Protein AF-A0A2W2B1X3-F1 (afdb_monomer)

Mean predicted aligned error: 6.09 Å

Nearest PDB structures (foldseek):
  7yk3-assembly1_B  TM=4.291E-01  e=1.149E-01  Mycobacterium tuberculosis H37Rv
  7yk3-assembly2_D  TM=4.220E-01  e=1.826E-01  Mycobacterium tuberculosis H37Rv
  3l9f-assembly2_C  TM=6.131E-01  e=1.649E+00  Streptococcus mutans UA159
  5dym-assembly1_A-2  TM=3.794E-01  e=6.919E-01  Clostridioides difficile R20291
  5x11-assembly4_H  TM=4.135E-01  e=3.931E+00  Bacillus spizizenii str. W23

Foldseek 3Di:
DQLQWHADDPPDPDPQFGTKDWFPLLNQLLVCLLQFLLLLLLLLVVCCVPPVDPLVLSLVSNCLCLDPCVVVRHDWFADADQFGDDPCCVVVVVCVVVVQKDKDFDPDDDPPTGIMITGGPVVVVVVVVCVVPPVVVVSSVSSVVSCVSRPCSSPSVVSSVSLCVDCQRVVHDHGDTSDHDSVVSVVVCVVVVSDPPPD

Radius of gyration: 17.64 Å; Cα contacts (8 Å, |Δi|>4): 266; chains: 1; bounding box: 44×35×49 Å

Sequence (199 aa):
MNVLGVPVDDDCDVVDAVKVVTSLTRLEKLDFWMRNPDYLADELMTEYEEHELPEPVVRAHVSRMLGAQAAGHHYPMMRYKYGAYEPVDNALAKLRAYALIMHRRGADTGDRARHDYYLLKRGEEVFADMRATVTTLSWWEQQAEAVAYLRDAYVGSTAKQRQYEQPEYRDAPLGSDIPAIFDRVRERATRLSLLEEDA

Structure (mmCIF, N/CA/C/O backbone):
data_AF-A0A2W2B1X3-F1
#
_entry.id   AF-A0A2W2B1X3-F1
#
loop_
_atom_site.group_PDB
_atom_site.id
_atom_site.type_symbol
_atom_site.label_atom_id
_atom_site.label_alt_id
_atom_site.label_comp_id
_atom_site.label_asym_id
_atom_site.label_entity_id
_atom_site.label_seq_id
_atom_site.pdbx_PDB_ins_code
_atom_site.Cartn_x
_atom_site.Cartn_y
_atom_site.Cartn_z
_atom_site.occupancy
_atom_site.B_iso_or_equiv
_atom_site.auth_seq_id
_atom_site.auth_comp_id
_atom_site.auth_asym_id
_atom_site.auth_atom_id
_atom_site.pdbx_PDB_model_num
ATOM 1 N N . MET A 1 1 ? -9.543 1.968 -11.325 1.00 52.34 1 MET A N 1
ATOM 2 C CA . MET A 1 1 ? -8.652 1.109 -10.514 1.00 52.34 1 MET A CA 1
ATOM 3 C C . MET A 1 1 ? -7.184 1.378 -10.885 1.00 52.34 1 MET A C 1
ATOM 5 O O . MET A 1 1 ? -6.508 0.498 -11.395 1.00 52.34 1 MET A O 1
ATOM 9 N N . ASN A 1 2 ? -6.696 2.608 -10.651 1.00 66.44 2 ASN A N 1
ATOM 10 C CA . ASN A 1 2 ? -5.336 3.056 -11.036 1.00 66.44 2 ASN A CA 1
ATOM 11 C C . ASN A 1 2 ? -4.474 3.438 -9.814 1.00 66.44 2 ASN A C 1
ATOM 13 O O . ASN A 1 2 ? -3.443 4.097 -9.939 1.00 66.44 2 ASN A O 1
ATOM 17 N N . VAL A 1 3 ? -4.922 3.081 -8.605 1.00 72.06 3 VAL A N 1
ATOM 18 C CA . VAL A 1 3 ? -4.284 3.540 -7.364 1.00 72.06 3 VAL A CA 1
ATOM 19 C C . VAL A 1 3 ? -2.899 2.909 -7.174 1.00 72.06 3 VAL A C 1
ATOM 21 O O . VAL A 1 3 ? -1.949 3.604 -6.820 1.00 72.06 3 VAL A O 1
ATOM 24 N N . LEU A 1 4 ? -2.755 1.632 -7.555 1.00 80.25 4 LEU A N 1
ATOM 25 C CA . LEU A 1 4 ? -1.504 0.867 -7.485 1.00 80.25 4 LEU A CA 1
ATOM 26 C C . LEU A 1 4 ? -0.599 1.014 -8.720 1.00 80.25 4 LEU A C 1
ATOM 28 O O . LEU A 1 4 ? 0.330 0.236 -8.912 1.00 80.25 4 LEU A O 1
ATOM 32 N N . GLY A 1 5 ? -0.879 1.991 -9.578 1.00 87.31 5 GLY A N 1
ATOM 33 C CA . GLY A 1 5 ? -0.126 2.231 -10.802 1.00 87.31 5 GLY A CA 1
ATOM 34 C C . GLY A 1 5 ? -1.023 2.817 -11.877 1.00 87.31 5 GLY A C 1
ATOM 35 O O . GLY A 1 5 ? -2.168 2.392 -12.049 1.00 87.31 5 GLY A O 1
ATOM 36 N N . VAL A 1 6 ? -0.499 3.805 -12.591 1.00 90.81 6 VAL A N 1
ATOM 37 C CA . VAL A 1 6 ? -1.197 4.409 -13.729 1.00 90.81 6 VAL A CA 1
ATOM 38 C C . VAL A 1 6 ? -0.779 3.687 -15.007 1.00 90.81 6 VAL A C 1
ATOM 40 O O . VAL A 1 6 ? 0.372 3.253 -15.074 1.00 90.81 6 VAL A O 1
ATOM 43 N N . PRO A 1 7 ? -1.671 3.517 -15.999 1.00 94.31 7 PRO A N 1
ATOM 44 C CA . PRO A 1 7 ? -1.257 3.090 -17.331 1.00 94.31 7 PRO A CA 1
ATOM 45 C C . PRO A 1 7 ? -0.104 3.960 -17.835 1.00 94.31 7 PRO A C 1
ATOM 47 O O . PRO A 1 7 ? -0.067 5.154 -17.534 1.00 94.31 7 PRO A O 1
ATOM 50 N N . VAL A 1 8 ? 0.852 3.355 -18.535 1.00 93.62 8 VAL A N 1
ATOM 51 C CA . VAL A 1 8 ? 1.896 4.138 -19.205 1.00 93.62 8 VAL A CA 1
ATOM 52 C C . VAL A 1 8 ? 1.316 4.846 -20.428 1.00 93.62 8 VAL A C 1
ATOM 54 O O . VAL A 1 8 ? 0.374 4.341 -21.039 1.00 93.62 8 VAL A O 1
ATOM 57 N N . ASP A 1 9 ? 1.879 6.001 -20.770 1.00 91.44 9 ASP A N 1
ATOM 58 C CA . ASP A 1 9 ? 1.533 6.728 -21.990 1.00 91.44 9 ASP A CA 1
ATOM 59 C C . ASP A 1 9 ? 2.053 5.989 -23.239 1.00 91.44 9 ASP A C 1
ATOM 61 O O . ASP A 1 9 ? 3.004 5.204 -23.161 1.00 91.44 9 ASP A O 1
ATOM 65 N N . ASP A 1 10 ? 1.447 6.253 -24.402 1.00 87.88 10 ASP A N 1
ATOM 66 C CA . ASP A 1 10 ? 1.809 5.614 -25.681 1.00 87.88 10 ASP A CA 1
ATOM 67 C C . ASP A 1 10 ? 3.275 5.867 -26.091 1.00 87.88 10 ASP A C 1
ATOM 69 O O . ASP A 1 10 ? 3.851 5.101 -26.865 1.00 87.88 10 ASP A O 1
ATOM 73 N N . ASP A 1 11 ? 3.890 6.937 -25.582 1.00 89.00 11 ASP A N 1
ATOM 74 C CA . ASP A 1 11 ? 5.280 7.324 -25.832 1.00 89.00 11 ASP A CA 1
ATOM 75 C C . ASP A 1 11 ? 6.270 6.794 -24.777 1.00 89.00 11 ASP A C 1
ATOM 77 O O . ASP A 1 11 ? 7.450 7.158 -24.796 1.00 89.00 11 ASP A O 1
ATOM 81 N N . CYS A 1 12 ? 5.828 5.908 -23.877 1.00 90.19 12 CYS A N 1
ATOM 82 C CA . CYS A 1 12 ? 6.693 5.293 -22.877 1.00 90.19 12 CYS A CA 1
ATOM 83 C C . CYS A 1 12 ? 7.877 4.551 -23.524 1.00 90.19 12 CYS A C 1
ATOM 85 O O . CYS A 1 12 ? 7.725 3.638 -24.334 1.00 90.19 12 CYS A O 1
ATOM 87 N N . ASP A 1 13 ? 9.092 4.899 -23.102 1.00 91.25 13 ASP A N 1
ATOM 88 C CA . ASP A 1 13 ? 10.350 4.365 -23.634 1.00 91.25 13 ASP A CA 1
ATOM 89 C C . ASP A 1 13 ? 10.782 3.028 -22.991 1.00 91.25 13 ASP A C 1
ATOM 91 O O . ASP A 1 13 ? 11.886 2.509 -23.234 1.00 91.25 13 ASP A O 1
ATOM 95 N N . VAL A 1 14 ? 9.926 2.463 -22.137 1.00 94.00 14 VAL A N 1
ATOM 96 C CA . VAL A 1 14 ? 10.106 1.158 -21.503 1.00 94.00 14 VAL A CA 1
ATOM 97 C C . VAL A 1 14 ? 9.332 0.118 -22.300 1.00 94.00 14 VAL A C 1
ATOM 99 O O . VAL A 1 14 ? 8.116 0.003 -22.185 1.00 94.00 14 VAL A O 1
ATOM 102 N N . VAL A 1 15 ? 10.064 -0.669 -23.089 1.00 94.62 15 VAL A N 1
ATOM 103 C CA . VAL A 1 15 ? 9.498 -1.763 -23.890 1.00 94.62 15 VAL A CA 1
ATOM 104 C C . VAL A 1 15 ? 8.649 -2.687 -23.013 1.00 94.62 15 VAL A C 1
ATOM 106 O O . VAL A 1 15 ? 9.077 -3.081 -21.926 1.00 94.62 15 VAL A O 1
ATOM 109 N N . ASP A 1 16 ? 7.456 -3.018 -23.508 1.00 96.25 16 ASP A N 1
ATOM 110 C CA . ASP A 1 16 ? 6.450 -3.869 -22.863 1.00 96.25 16 ASP A CA 1
ATOM 111 C C . ASP A 1 16 ? 5.911 -3.360 -21.515 1.00 96.25 16 ASP A C 1
ATOM 113 O O . ASP A 1 16 ? 5.244 -4.119 -20.808 1.00 96.25 16 ASP A O 1
ATOM 117 N N . ALA A 1 17 ? 6.167 -2.108 -21.120 1.00 97.00 17 ALA A N 1
ATOM 118 C CA . ALA A 1 17 ? 5.536 -1.546 -19.930 1.00 97.00 17 ALA A CA 1
ATOM 119 C C . ALA A 1 17 ? 4.029 -1.350 -20.142 1.00 97.00 17 ALA A C 1
ATOM 121 O O . ALA A 1 17 ? 3.590 -0.915 -21.201 1.00 97.00 17 ALA A O 1
ATOM 122 N N . VAL A 1 18 ? 3.242 -1.662 -19.111 1.00 96.62 18 VAL A N 1
ATOM 123 C CA . VAL A 1 18 ? 1.777 -1.494 -19.122 1.00 96.62 18 VAL A CA 1
ATOM 124 C C . VAL A 1 18 ? 1.297 -0.517 -18.054 1.00 96.62 18 VAL A C 1
ATOM 126 O O . VAL A 1 18 ? 0.322 0.200 -18.261 1.00 96.62 18 VAL A O 1
ATOM 129 N N . LYS A 1 19 ? 1.982 -0.456 -16.905 1.00 95.50 19 LYS A N 1
ATOM 130 C CA . LYS A 1 19 ? 1.675 0.469 -15.806 1.00 95.50 19 LYS A CA 1
ATOM 131 C C . LYS A 1 19 ? 2.950 0.967 -15.146 1.00 95.50 19 LYS A C 1
ATOM 133 O O . LYS A 1 19 ? 3.960 0.266 -15.152 1.00 95.50 19 LYS A O 1
ATOM 138 N N . VAL A 1 20 ? 2.879 2.131 -14.513 1.00 93.81 20 VAL A N 1
ATOM 139 C CA . VAL A 1 20 ? 3.980 2.739 -13.764 1.00 93.81 20 VAL A CA 1
ATOM 140 C C . VAL A 1 20 ? 3.538 3.217 -12.380 1.00 93.81 20 VAL A C 1
ATOM 142 O O . VAL A 1 20 ? 2.473 3.816 -12.196 1.00 93.81 20 VAL A O 1
ATOM 145 N N . VAL A 1 21 ? 4.398 2.976 -11.393 1.00 92.19 21 VAL A N 1
ATOM 146 C CA . VAL A 1 21 ? 4.407 3.646 -10.092 1.00 92.19 21 VAL A CA 1
ATOM 147 C C . VAL A 1 21 ? 5.603 4.588 -10.072 1.00 92.19 21 VAL A C 1
ATOM 149 O O . VAL A 1 21 ? 6.758 4.165 -10.134 1.00 92.19 21 VAL A O 1
ATOM 152 N N . THR A 1 22 ? 5.320 5.884 -10.010 1.00 89.06 22 THR A N 1
ATOM 153 C CA . THR A 1 22 ? 6.343 6.930 -10.029 1.00 89.06 22 THR A CA 1
ATOM 154 C C . THR A 1 22 ? 6.899 7.188 -8.633 1.00 89.06 22 THR A C 1
ATOM 156 O O . THR A 1 22 ? 6.129 7.393 -7.696 1.00 89.06 22 THR A O 1
ATOM 159 N N . SER A 1 23 ? 8.225 7.272 -8.500 1.00 87.69 23 SER A N 1
ATOM 160 C CA . SER A 1 23 ? 8.982 7.422 -7.240 1.00 87.69 23 SER A CA 1
ATOM 161 C C . SER A 1 23 ? 8.964 6.220 -6.277 1.00 87.69 23 SER A C 1
ATOM 163 O O . SER A 1 23 ? 7.932 5.589 -6.044 1.00 87.69 23 SER A O 1
ATOM 165 N N . LEU A 1 24 ? 10.106 5.986 -5.612 1.00 86.81 24 LEU A N 1
ATOM 166 C CA . LEU A 1 24 ? 10.235 5.011 -4.519 1.00 86.81 24 LEU A CA 1
ATOM 167 C C . LEU A 1 24 ? 9.296 5.339 -3.356 1.00 86.81 24 LEU A C 1
ATOM 169 O O . LEU A 1 24 ? 8.596 4.460 -2.872 1.00 86.81 24 LEU A O 1
ATOM 173 N N . THR A 1 25 ? 9.215 6.613 -2.966 1.00 85.12 25 THR A N 1
ATOM 174 C CA . 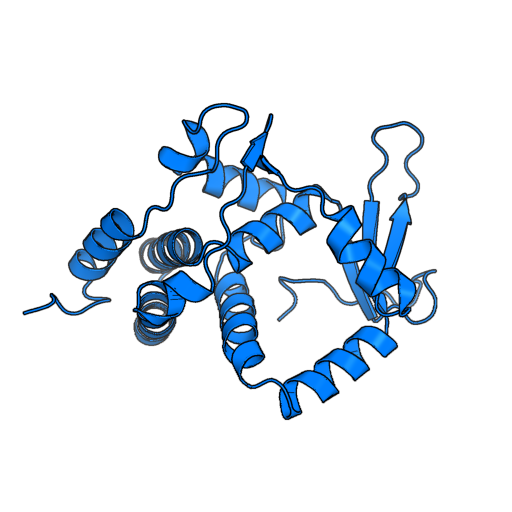THR A 1 25 ? 8.334 7.047 -1.877 1.00 85.12 25 THR A CA 1
ATOM 175 C C . THR A 1 25 ? 6.896 6.605 -2.119 1.00 85.12 25 THR A C 1
ATOM 177 O O . THR A 1 25 ? 6.258 6.086 -1.214 1.00 85.12 25 THR A O 1
ATOM 180 N N . ARG A 1 26 ? 6.364 6.783 -3.334 1.00 86.31 26 ARG A N 1
ATOM 181 C CA . ARG A 1 26 ? 4.993 6.358 -3.640 1.00 86.31 26 ARG A CA 1
ATOM 182 C C . ARG A 1 26 ? 4.838 4.843 -3.527 1.00 86.31 26 ARG A C 1
ATOM 184 O O . ARG A 1 26 ? 3.855 4.398 -2.945 1.00 86.31 26 ARG A O 1
ATOM 191 N N . LEU A 1 27 ? 5.797 4.076 -4.050 1.00 89.75 27 LEU A N 1
ATOM 192 C CA . LEU A 1 27 ? 5.795 2.619 -3.936 1.00 89.75 27 LEU A CA 1
ATOM 193 C C . LEU A 1 27 ? 5.763 2.178 -2.465 1.00 89.75 27 LEU A C 1
ATOM 195 O O . LEU A 1 27 ? 4.894 1.399 -2.098 1.00 89.75 27 LEU A O 1
ATOM 199 N N . GLU A 1 28 ? 6.634 2.731 -1.619 1.00 87.06 28 GLU A N 1
ATOM 200 C CA . GLU A 1 28 ? 6.694 2.416 -0.183 1.00 87.06 28 GLU A CA 1
ATOM 201 C C . GLU A 1 28 ? 5.395 2.777 0.553 1.00 87.06 28 GLU A C 1
ATOM 203 O O . GLU A 1 28 ? 4.967 2.058 1.452 1.00 87.06 28 GLU A O 1
ATOM 208 N N . LYS A 1 29 ? 4.730 3.880 0.178 1.00 85.75 29 LYS A N 1
ATOM 209 C CA . LYS A 1 29 ? 3.447 4.266 0.789 1.00 85.75 29 LYS A CA 1
ATOM 210 C C . LYS A 1 29 ? 2.316 3.321 0.416 1.00 85.75 29 LYS A C 1
ATOM 212 O O . LYS A 1 29 ? 1.530 2.963 1.286 1.00 85.75 29 LYS A O 1
ATOM 217 N N . LEU A 1 30 ? 2.247 2.913 -0.849 1.00 88.69 30 LEU A N 1
ATOM 218 C CA . LEU A 1 30 ? 1.273 1.919 -1.294 1.00 88.69 30 LEU A CA 1
ATOM 219 C C . LEU A 1 30 ? 1.539 0.562 -0.633 1.00 88.69 30 LEU A C 1
ATOM 221 O O . LEU A 1 30 ? 0.607 -0.072 -0.153 1.00 88.69 30 LEU A O 1
ATOM 225 N N . ASP A 1 31 ? 2.805 0.155 -0.550 1.00 89.44 31 ASP A N 1
ATOM 226 C CA . ASP A 1 31 ? 3.225 -1.082 0.109 1.00 89.44 31 ASP A CA 1
ATOM 227 C C . ASP A 1 31 ? 2.855 -1.089 1.602 1.00 89.44 31 ASP A C 1
ATOM 229 O O . ASP A 1 31 ? 2.315 -2.076 2.101 1.00 89.44 31 ASP A O 1
ATOM 233 N N . PHE A 1 32 ? 3.021 0.043 2.297 1.00 89.12 32 PHE A N 1
ATOM 234 C CA . PHE A 1 32 ? 2.569 0.191 3.682 1.00 89.12 32 PHE A CA 1
ATOM 235 C C . PHE A 1 32 ? 1.070 -0.086 3.833 1.00 89.12 32 PHE A C 1
ATOM 237 O O . PHE A 1 32 ? 0.695 -0.886 4.689 1.00 89.12 32 PHE A O 1
ATOM 244 N N . TRP A 1 33 ? 0.221 0.524 2.999 1.00 89.75 33 TRP A N 1
ATOM 245 C CA . TRP A 1 33 ? -1.229 0.307 3.073 1.00 89.75 33 TRP A CA 1
ATOM 246 C C . TRP A 1 33 ? -1.620 -1.140 2.797 1.00 89.75 33 TRP A C 1
ATOM 248 O O . TRP A 1 33 ? -2.500 -1.676 3.461 1.00 89.75 33 TRP A O 1
ATOM 258 N N . MET A 1 34 ? -0.940 -1.788 1.852 1.00 90.44 34 MET A N 1
ATOM 259 C CA . MET A 1 34 ? -1.189 -3.191 1.536 1.00 90.44 34 MET A CA 1
ATOM 260 C C . MET A 1 34 ? -0.859 -4.105 2.727 1.00 90.44 34 MET A C 1
ATOM 262 O O . MET A 1 34 ? -1.606 -5.044 2.999 1.00 90.44 34 MET A O 1
ATOM 266 N N . ARG A 1 35 ? 0.249 -3.841 3.435 1.00 90.38 35 ARG A N 1
ATOM 267 C CA . ARG A 1 35 ? 0.786 -4.690 4.518 1.00 90.38 35 ARG A CA 1
ATOM 268 C C . ARG A 1 35 ? 0.183 -4.443 5.900 1.00 90.38 35 ARG A C 1
ATOM 270 O O . ARG A 1 35 ? 0.316 -5.301 6.771 1.00 90.38 35 ARG A O 1
ATOM 277 N N . ASN A 1 36 ? -0.430 -3.282 6.119 1.00 91.62 36 ASN A N 1
ATOM 278 C CA . ASN A 1 36 ? -0.920 -2.841 7.426 1.00 91.62 36 ASN A CA 1
ATOM 279 C C . ASN A 1 36 ? -2.447 -2.646 7.374 1.00 91.62 36 ASN A C 1
ATOM 281 O O . ASN A 1 36 ? -2.926 -1.519 7.214 1.00 91.62 36 ASN A O 1
ATOM 285 N N . PRO A 1 37 ? -3.229 -3.746 7.436 1.00 94.19 37 PRO A N 1
ATOM 286 C CA . PRO A 1 37 ? -4.676 -3.708 7.219 1.00 94.19 37 PRO A CA 1
ATOM 287 C C . PRO A 1 37 ? -5.431 -2.933 8.305 1.00 94.19 37 PRO A C 1
ATOM 289 O O . PRO A 1 37 ? -6.480 -2.367 8.031 1.00 94.19 37 PRO A O 1
ATOM 292 N N . ASP A 1 38 ? -4.896 -2.878 9.519 1.00 93.12 38 ASP A N 1
ATOM 293 C CA . ASP A 1 38 ? -5.385 -2.061 10.627 1.00 93.12 38 ASP A CA 1
ATOM 294 C C . ASP A 1 38 ? -5.301 -0.561 10.321 1.00 93.12 38 ASP A C 1
ATOM 296 O O . ASP A 1 38 ? -6.287 0.156 10.469 1.00 93.12 38 ASP A O 1
ATOM 300 N N . TYR A 1 39 ? -4.160 -0.103 9.806 1.00 92.62 39 TYR A N 1
ATOM 301 C CA . TYR A 1 39 ? -3.981 1.276 9.358 1.00 92.62 39 TYR A CA 1
ATOM 302 C C . TYR A 1 39 ? -4.875 1.622 8.165 1.00 92.62 39 TYR A C 1
ATOM 304 O O . TYR A 1 39 ? -5.471 2.696 8.137 1.00 92.62 39 TYR A O 1
ATOM 312 N N . LEU A 1 40 ? -5.011 0.719 7.189 1.00 93.62 40 LEU A N 1
ATOM 313 C CA . LEU A 1 40 ? -5.916 0.949 6.063 1.00 93.62 40 LEU A CA 1
ATOM 314 C C . LEU A 1 40 ? -7.390 0.975 6.501 1.00 93.62 40 LEU A C 1
ATOM 316 O O . LEU A 1 40 ? -8.152 1.806 6.013 1.00 93.62 40 LEU A O 1
ATOM 320 N N . ALA A 1 41 ? -7.796 0.110 7.434 1.00 94.81 41 ALA A N 1
ATOM 321 C CA . ALA A 1 41 ? -9.144 0.122 7.999 1.00 94.81 41 ALA A CA 1
ATOM 322 C C . ALA A 1 41 ? -9.442 1.439 8.727 1.00 94.81 41 ALA A C 1
ATOM 324 O O . ALA A 1 41 ? -10.532 1.988 8.571 1.00 94.81 41 ALA A O 1
ATOM 325 N N . ASP A 1 42 ? -8.475 1.964 9.482 1.00 94.56 42 ASP A N 1
ATOM 326 C CA . ASP A 1 42 ? -8.607 3.250 10.165 1.00 94.56 42 ASP A CA 1
ATOM 327 C C . ASP A 1 42 ? -8.817 4.403 9.170 1.00 94.56 42 ASP A C 1
ATOM 329 O O . ASP A 1 42 ? -9.727 5.215 9.336 1.00 94.56 42 ASP A O 1
ATOM 333 N N . GLU A 1 43 ? -8.053 4.434 8.078 1.00 92.62 43 GLU A N 1
ATOM 334 C CA . GLU A 1 43 ? -8.227 5.449 7.033 1.00 92.62 43 GLU A CA 1
ATOM 335 C C . GLU A 1 43 ? -9.554 5.298 6.274 1.00 92.62 43 GLU A C 1
ATOM 337 O O . GLU A 1 43 ? -10.200 6.299 5.974 1.00 92.62 43 GLU A O 1
ATOM 342 N N . LEU A 1 44 ? -10.022 4.072 6.012 1.00 94.19 44 LEU A N 1
ATOM 343 C CA . LEU A 1 44 ? -11.345 3.854 5.414 1.00 94.19 44 LEU A CA 1
ATOM 344 C C . LEU A 1 44 ? -12.480 4.364 6.307 1.00 94.19 44 LEU A C 1
ATOM 346 O O . LEU A 1 44 ? -13.482 4.857 5.793 1.00 94.19 44 LEU A O 1
ATOM 350 N N . MET A 1 45 ? -12.339 4.257 7.629 1.00 94.75 45 MET A N 1
ATOM 351 C CA . MET A 1 45 ? -13.300 4.841 8.566 1.00 94.75 45 MET A CA 1
ATOM 352 C C . MET A 1 45 ? -13.251 6.372 8.556 1.00 94.75 45 MET A C 1
ATOM 354 O O . MET A 1 45 ? -14.289 7.008 8.698 1.00 94.75 45 MET A O 1
ATOM 358 N N . THR A 1 46 ? -12.087 6.976 8.316 1.00 92.75 46 THR A N 1
ATOM 359 C CA . THR A 1 46 ? -11.989 8.429 8.107 1.00 92.75 46 THR A CA 1
ATOM 360 C C . THR A 1 46 ? -12.700 8.841 6.818 1.00 92.75 46 THR A C 1
ATOM 362 O O . THR A 1 46 ? -13.511 9.761 6.830 1.00 92.75 46 THR A O 1
ATOM 365 N N . GLU A 1 47 ? -12.499 8.110 5.718 1.00 91.50 47 GLU A N 1
ATOM 366 C CA . GLU A 1 47 ? -13.239 8.338 4.467 1.00 91.50 47 GLU A CA 1
ATOM 367 C C . GLU A 1 47 ? -14.755 8.089 4.619 1.00 91.50 47 GLU A C 1
ATOM 369 O O . GLU A 1 47 ? -15.580 8.719 3.961 1.00 91.50 47 GLU A O 1
ATOM 374 N N . TYR A 1 48 ? -15.163 7.182 5.501 1.00 93.00 48 TYR A N 1
ATOM 375 C CA . TYR A 1 48 ? -16.571 7.006 5.846 1.00 93.00 48 TYR A CA 1
ATOM 376 C C . TYR A 1 48 ? -17.154 8.254 6.521 1.00 93.00 48 TYR A C 1
ATOM 378 O O . TYR A 1 48 ? -18.190 8.755 6.088 1.00 93.00 48 TYR A O 1
ATOM 386 N N . GLU A 1 49 ? -16.471 8.776 7.542 1.00 92.25 49 GLU A N 1
ATOM 387 C CA . GLU A 1 49 ? -16.931 9.918 8.339 1.00 92.25 49 GLU A CA 1
ATOM 388 C C . GLU A 1 49 ? -16.884 11.248 7.571 1.00 92.25 49 GLU A C 1
ATOM 390 O O . GLU A 1 49 ? -17.821 12.040 7.650 1.00 92.25 49 GLU A O 1
ATOM 395 N N . GLU A 1 50 ? -15.808 11.512 6.827 1.00 89.38 50 GLU A N 1
ATOM 396 C CA . GLU A 1 50 ? -15.578 12.812 6.175 1.00 89.38 50 GLU A CA 1
ATOM 397 C C . GLU A 1 50 ? -16.228 12.925 4.794 1.00 89.38 50 GLU A C 1
ATOM 399 O O . GLU A 1 50 ? -16.445 14.022 4.265 1.00 89.38 50 GLU A O 1
ATOM 404 N N . HIS A 1 51 ? -16.466 11.784 4.158 1.00 81.12 51 HIS A N 1
ATOM 405 C CA . HIS A 1 51 ? -16.668 11.708 2.718 1.00 81.12 51 HIS A CA 1
ATOM 406 C C . HIS A 1 51 ? -17.833 10.811 2.305 1.00 81.12 51 HIS A C 1
ATOM 408 O O . HIS A 1 51 ? -18.060 10.651 1.103 1.00 81.12 51 HIS A O 1
ATOM 414 N N . GLU A 1 52 ? -18.577 10.298 3.288 1.00 80.06 52 GLU A N 1
ATOM 415 C CA . GLU A 1 52 ? -19.812 9.535 3.119 1.00 80.06 52 GLU A CA 1
ATOM 416 C C . GLU A 1 52 ? -19.636 8.322 2.192 1.00 80.06 52 GLU A C 1
ATOM 418 O O . GLU A 1 52 ? -20.498 8.016 1.361 1.00 80.06 52 GLU A O 1
ATOM 423 N N . LEU A 1 53 ? -18.508 7.604 2.318 1.00 88.94 53 LEU A N 1
ATOM 424 C CA . LEU A 1 53 ? -18.395 6.293 1.675 1.00 88.94 53 LEU A CA 1
ATOM 425 C C . LEU A 1 53 ? -19.584 5.408 2.095 1.00 88.94 53 LEU A C 1
ATOM 427 O O . LEU A 1 53 ? -19.981 5.430 3.259 1.00 88.94 53 LEU A O 1
ATOM 431 N N . PRO A 1 54 ? -20.163 4.593 1.194 1.00 92.31 54 PRO A N 1
ATOM 432 C CA . PRO A 1 54 ? -21.290 3.750 1.566 1.00 92.31 54 PRO A CA 1
ATOM 433 C C . PRO A 1 54 ? -20.913 2.787 2.694 1.00 92.31 54 PRO A C 1
ATOM 435 O O . PRO A 1 54 ? -19.987 1.987 2.550 1.00 92.31 54 PRO A O 1
ATOM 438 N N . GLU A 1 55 ? -21.676 2.814 3.785 1.00 94.31 55 GLU A N 1
ATOM 439 C CA . GLU A 1 55 ? -21.440 1.969 4.960 1.00 94.31 55 GLU A CA 1
ATOM 440 C C . GLU A 1 55 ? -21.228 0.479 4.607 1.00 94.31 55 GLU A C 1
ATOM 442 O O . GLU A 1 55 ? -20.260 -0.097 5.105 1.00 94.31 55 GLU A O 1
ATOM 447 N N . PRO A 1 56 ? -22.008 -0.162 3.703 1.00 94.75 56 PRO A N 1
ATOM 448 C CA . PRO A 1 56 ? -21.784 -1.570 3.362 1.00 94.75 56 PRO A CA 1
ATOM 449 C C . PRO A 1 56 ? -20.401 -1.853 2.759 1.00 94.75 56 PRO A C 1
ATOM 451 O O . PRO A 1 56 ? -19.840 -2.923 2.991 1.00 94.75 56 PRO A O 1
ATOM 454 N N . VAL A 1 57 ? -19.843 -0.899 2.006 1.00 92.69 57 VAL A N 1
ATOM 455 C CA . VAL A 1 57 ? -18.509 -1.012 1.396 1.00 92.69 57 VAL A CA 1
ATOM 456 C C . VAL A 1 57 ? -17.439 -0.959 2.483 1.00 92.69 57 VAL A C 1
ATOM 458 O O . VAL A 1 57 ? -16.584 -1.841 2.568 1.00 92.69 57 VAL A O 1
ATOM 461 N N . VAL A 1 58 ? -17.518 0.047 3.355 1.00 94.81 58 VAL A N 1
ATOM 462 C CA . VAL A 1 58 ? -16.549 0.255 4.439 1.00 94.81 58 VAL A CA 1
ATOM 463 C C . VAL A 1 58 ? -16.603 -0.910 5.424 1.00 94.81 58 VAL A C 1
ATOM 465 O O . VAL A 1 58 ? -15.572 -1.505 5.732 1.00 94.81 58 VAL A O 1
ATOM 468 N N . ARG A 1 59 ? -17.809 -1.309 5.844 1.00 95.50 59 ARG A N 1
ATOM 469 C CA . ARG A 1 59 ? -18.057 -2.440 6.746 1.00 95.50 59 ARG A CA 1
ATOM 470 C C . ARG A 1 59 ? -17.415 -3.729 6.241 1.00 95.50 59 ARG A C 1
ATOM 472 O O . ARG A 1 59 ? -16.752 -4.416 7.019 1.00 95.50 59 ARG A O 1
ATOM 479 N N . ALA A 1 60 ? -17.581 -4.056 4.957 1.00 94.69 60 ALA A N 1
ATOM 480 C CA . ALA A 1 60 ? -17.022 -5.273 4.371 1.00 94.69 60 ALA A CA 1
ATOM 481 C C . ALA A 1 60 ? -15.485 -5.293 4.441 1.00 94.69 60 ALA A C 1
ATOM 483 O O . ALA A 1 60 ? -14.890 -6.294 4.853 1.00 94.69 60 ALA A O 1
ATOM 484 N N . HIS A 1 61 ? -14.834 -4.179 4.094 1.00 95.38 61 HIS A N 1
ATOM 485 C CA . HIS A 1 61 ? -13.377 -4.076 4.157 1.00 95.38 61 HIS A CA 1
ATOM 486 C C . HIS A 1 61 ? -12.853 -4.072 5.596 1.00 95.38 61 HIS A C 1
ATOM 488 O O . HIS A 1 61 ? -11.955 -4.858 5.896 1.00 95.38 61 HIS A O 1
ATOM 494 N N . VAL A 1 62 ? -13.434 -3.260 6.485 1.00 95.31 62 VAL A N 1
ATOM 495 C CA . VAL A 1 62 ? -13.030 -3.150 7.898 1.00 95.31 62 VAL A CA 1
ATOM 496 C C . VAL A 1 62 ? -13.174 -4.495 8.617 1.00 95.31 62 VAL A C 1
ATOM 498 O O . VAL A 1 62 ? -12.228 -4.948 9.260 1.00 95.31 62 VAL A O 1
ATOM 501 N N . SER A 1 63 ? -14.295 -5.201 8.427 1.00 94.06 63 SER A N 1
ATOM 502 C CA . SER A 1 63 ? -14.521 -6.530 9.024 1.00 94.06 63 SER A CA 1
ATOM 503 C C . SER A 1 63 ? -13.461 -7.543 8.610 1.00 94.06 63 SER A C 1
ATOM 505 O O . SER A 1 63 ? -12.900 -8.257 9.440 1.00 94.06 63 SER A O 1
ATOM 507 N N . ARG A 1 64 ? -13.124 -7.576 7.320 1.00 93.81 64 ARG A N 1
ATOM 508 C CA . ARG A 1 64 ? -12.075 -8.457 6.800 1.00 93.81 64 ARG A CA 1
ATOM 509 C C . ARG A 1 64 ? -10.686 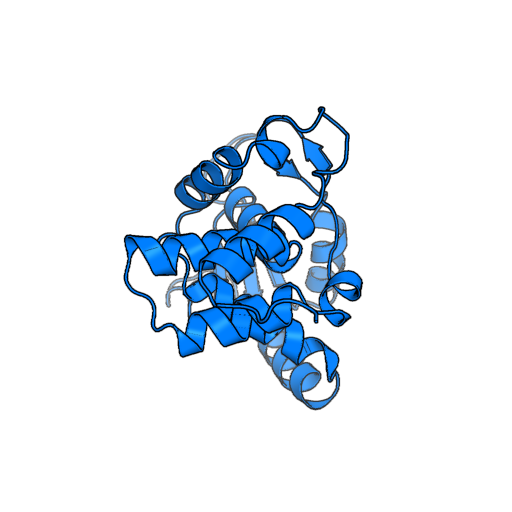-8.076 7.316 1.00 93.81 64 ARG A C 1
ATOM 511 O O . ARG A 1 64 ? -9.881 -8.960 7.598 1.00 93.81 64 ARG A O 1
ATOM 518 N N . MET A 1 65 ? -10.391 -6.780 7.391 1.00 94.75 65 MET A N 1
ATOM 519 C CA . MET A 1 65 ? -9.088 -6.253 7.803 1.00 94.75 65 MET A CA 1
ATOM 520 C C . MET A 1 65 ? -8.820 -6.406 9.297 1.00 94.75 65 MET A C 1
ATOM 522 O O . MET A 1 65 ? -7.659 -6.504 9.671 1.00 94.75 65 MET A O 1
ATOM 526 N N . LEU A 1 66 ? -9.854 -6.446 10.140 1.00 92.81 66 LEU A N 1
ATOM 527 C CA . LEU A 1 66 ? -9.713 -6.616 11.591 1.00 92.81 66 LEU A CA 1
ATOM 528 C C . LEU A 1 66 ? -10.004 -8.042 12.080 1.00 92.81 66 LEU A C 1
ATOM 530 O O . LEU A 1 66 ? -9.732 -8.360 13.244 1.00 92.81 66 LEU A O 1
ATOM 534 N N . GLY A 1 67 ? -10.534 -8.896 11.199 1.00 86.06 67 GLY A N 1
ATOM 535 C CA . GLY A 1 67 ? -10.848 -10.293 11.480 1.00 86.06 67 GLY A CA 1
ATOM 536 C C . GLY A 1 67 ? -9.617 -11.189 11.659 1.00 86.06 67 GLY A C 1
ATOM 537 O O . GLY A 1 67 ? -8.482 -10.818 11.360 1.00 86.06 67 GLY A O 1
ATOM 538 N N . ALA A 1 68 ? -9.846 -12.425 12.111 1.00 70.50 68 ALA A N 1
ATOM 539 C CA . ALA A 1 68 ? -8.789 -13.357 12.526 1.00 70.50 68 ALA A CA 1
ATOM 540 C C . ALA A 1 68 ? -7.742 -13.681 11.439 1.00 70.50 68 ALA A C 1
ATOM 542 O O . ALA A 1 68 ? -6.581 -13.939 11.751 1.00 70.50 68 ALA A O 1
ATOM 543 N N . GLN A 1 69 ? -8.127 -13.654 10.158 1.00 72.06 69 GLN A N 1
ATOM 544 C CA . GLN A 1 69 ? -7.207 -13.924 9.047 1.00 72.06 69 GLN A CA 1
ATOM 545 C C . GLN A 1 69 ? -6.215 -12.780 8.798 1.00 72.06 69 GLN A C 1
ATOM 547 O O . GLN A 1 69 ? -5.147 -13.018 8.238 1.00 72.06 69 GLN A O 1
ATOM 552 N N . ALA A 1 70 ? -6.525 -11.554 9.229 1.00 72.62 70 ALA A N 1
ATOM 553 C CA . ALA A 1 70 ? -5.698 -10.386 8.948 1.00 72.62 70 ALA A CA 1
ATOM 554 C C . ALA A 1 70 ? -4.311 -10.455 9.600 1.00 72.62 70 ALA A C 1
ATOM 556 O O . ALA A 1 70 ? -3.343 -9.979 9.013 1.00 72.62 70 ALA A O 1
ATOM 557 N N . ALA A 1 71 ? -4.188 -11.114 10.757 1.00 65.50 71 ALA A N 1
ATOM 558 C CA . ALA A 1 71 ? -2.905 -11.297 11.434 1.00 65.50 71 ALA A CA 1
ATOM 559 C C . ALA A 1 71 ? -1.888 -12.070 10.573 1.00 65.50 71 ALA A C 1
ATOM 561 O O . ALA A 1 71 ? -0.699 -11.775 10.616 1.00 65.50 71 ALA A O 1
ATOM 562 N N . GLY A 1 72 ? -2.350 -13.014 9.739 1.00 72.50 72 GLY A N 1
ATOM 563 C CA . GLY A 1 72 ? -1.495 -13.756 8.802 1.00 72.50 72 GLY A CA 1
ATOM 564 C C . GLY A 1 72 ? -1.009 -12.932 7.605 1.00 72.50 72 GLY A C 1
ATOM 565 O O . GLY A 1 72 ? -0.168 -13.400 6.840 1.00 72.50 72 GLY A O 1
ATOM 566 N N . HIS A 1 73 ? -1.536 -11.719 7.445 1.00 79.44 73 HIS A N 1
ATOM 567 C CA . HIS A 1 73 ? -1.220 -10.804 6.356 1.00 79.44 73 HIS A CA 1
ATOM 568 C C . HIS A 1 73 ? -0.650 -9.463 6.839 1.00 79.44 73 HIS A C 1
ATOM 570 O O . HIS A 1 73 ? -0.389 -8.586 6.017 1.00 79.44 73 HIS A O 1
ATOM 576 N N . HIS A 1 74 ? -0.450 -9.302 8.150 1.00 84.75 74 HIS A N 1
ATOM 577 C CA . HIS A 1 74 ? 0.214 -8.139 8.720 1.00 84.75 74 HIS A CA 1
ATOM 578 C C . HIS A 1 74 ? 1.732 -8.328 8.652 1.00 84.75 74 HIS A C 1
ATOM 580 O O . HIS A 1 74 ? 2.277 -9.275 9.222 1.00 84.75 74 HIS A O 1
ATOM 586 N N . TYR A 1 75 ? 2.411 -7.417 7.957 1.00 84.25 75 TYR A N 1
ATOM 587 C CA . TYR A 1 75 ? 3.868 -7.412 7.839 1.00 84.25 75 TYR A CA 1
ATOM 588 C C . TYR A 1 75 ? 4.398 -6.079 8.372 1.00 84.25 75 TYR A C 1
ATOM 590 O O . TYR A 1 75 ? 4.320 -5.078 7.650 1.00 84.25 75 TYR A O 1
ATOM 598 N N . PRO A 1 76 ? 4.908 -6.043 9.619 1.00 83.38 76 PRO A N 1
ATOM 599 C CA . PRO A 1 76 ? 5.346 -4.802 10.236 1.00 83.38 76 PRO A CA 1
ATOM 600 C C . PRO A 1 76 ? 6.497 -4.191 9.439 1.00 83.38 76 PRO A C 1
ATOM 602 O O . PRO A 1 76 ? 7.371 -4.893 8.930 1.00 83.38 76 PRO A O 1
ATOM 605 N N . MET A 1 77 ? 6.485 -2.865 9.331 1.00 88.25 77 MET A N 1
ATOM 606 C CA . MET A 1 77 ? 7.538 -2.103 8.665 1.00 88.25 77 MET A CA 1
ATOM 607 C C . MET A 1 77 ? 8.357 -1.328 9.690 1.00 88.25 77 MET A C 1
ATOM 609 O O . MET A 1 77 ? 7.820 -0.795 10.662 1.00 88.25 77 MET A O 1
ATOM 613 N N . MET A 1 78 ? 9.657 -1.199 9.436 1.00 86.50 78 MET A N 1
ATOM 614 C CA . MET A 1 78 ? 10.553 -0.460 10.316 1.00 86.50 78 MET A CA 1
ATOM 615 C C . MET A 1 78 ? 10.377 1.048 10.137 1.00 86.50 78 MET A C 1
ATOM 617 O O . MET A 1 78 ? 10.313 1.574 9.022 1.00 86.50 78 MET A O 1
ATOM 621 N N . ARG A 1 79 ? 10.381 1.784 11.245 1.00 84.38 79 ARG A N 1
ATOM 622 C CA . ARG A 1 79 ? 10.441 3.240 11.235 1.00 84.38 79 ARG A CA 1
ATOM 623 C C . ARG A 1 79 ? 11.858 3.705 10.902 1.00 84.38 79 ARG A C 1
ATOM 625 O O . ARG A 1 79 ? 12.797 3.506 11.670 1.00 84.38 79 ARG A O 1
ATOM 632 N N . TYR A 1 80 ? 12.016 4.432 9.798 1.00 80.44 80 TYR A N 1
ATOM 633 C CA . TYR A 1 80 ? 13.288 5.053 9.424 1.00 80.44 80 TYR A CA 1
ATOM 634 C C . TYR A 1 80 ? 13.097 6.476 8.899 1.00 80.44 80 TYR A C 1
ATOM 636 O O . TYR A 1 80 ? 12.237 6.733 8.060 1.00 80.44 80 TYR A O 1
ATOM 644 N N . LYS A 1 81 ? 13.912 7.424 9.385 1.00 81.06 81 LYS A N 1
ATOM 645 C CA . LYS A 1 81 ? 13.886 8.862 9.038 1.00 81.06 81 LYS A CA 1
ATOM 646 C C . LYS A 1 81 ? 12.467 9.437 8.922 1.00 81.06 81 LYS A C 1
ATOM 648 O O . LYS A 1 81 ? 11.873 9.829 9.925 1.00 81.06 81 LYS A O 1
ATOM 653 N N . TYR A 1 82 ? 11.901 9.438 7.714 1.00 68.06 82 TYR A N 1
ATOM 654 C CA . TYR A 1 82 ? 10.632 10.075 7.368 1.00 68.06 82 TYR A CA 1
ATOM 655 C C . TYR A 1 82 ? 9.472 9.110 7.045 1.00 68.06 82 TYR A C 1
ATOM 657 O O . TYR A 1 82 ? 8.471 9.542 6.469 1.00 68.06 82 TYR A O 1
ATOM 665 N N . GLY A 1 83 ? 9.572 7.820 7.373 1.00 77.50 83 GLY A N 1
ATOM 666 C CA . GLY A 1 83 ? 8.397 6.949 7.395 1.00 77.50 83 GLY A CA 1
ATOM 667 C C . GLY A 1 83 ? 8.677 5.486 7.711 1.00 77.50 83 GLY A C 1
ATOM 668 O O . GLY A 1 83 ? 9.724 5.165 8.273 1.00 77.50 83 GLY A O 1
ATOM 669 N N . ALA A 1 84 ? 7.714 4.640 7.354 1.00 81.38 84 ALA A N 1
ATOM 670 C CA . ALA A 1 84 ? 7.879 3.217 7.131 1.00 81.38 84 ALA A CA 1
ATOM 671 C C . ALA A 1 84 ? 8.877 3.008 5.996 1.00 81.38 84 ALA A C 1
ATOM 673 O O . ALA A 1 84 ? 8.733 3.608 4.928 1.00 81.38 84 ALA A O 1
ATOM 674 N N . TYR A 1 85 ? 9.892 2.201 6.257 1.00 79.12 85 TYR A N 1
ATOM 675 C CA . TYR A 1 85 ? 10.958 1.909 5.322 1.00 79.12 85 TYR A CA 1
ATOM 676 C C . TYR A 1 85 ? 11.223 0.416 5.307 1.00 79.12 85 TYR A C 1
ATOM 678 O O . TYR A 1 85 ? 11.331 -0.221 6.356 1.00 79.12 85 TYR A O 1
ATOM 686 N N . GLU A 1 86 ? 11.406 -0.112 4.106 1.00 79.81 86 GLU A N 1
ATOM 687 C CA . GLU A 1 86 ? 11.927 -1.448 3.904 1.00 79.81 86 GLU A CA 1
ATOM 688 C C . GLU A 1 86 ? 12.825 -1.464 2.665 1.00 79.81 86 GLU A C 1
ATOM 690 O O . GLU A 1 86 ? 12.520 -0.783 1.683 1.00 79.81 86 GLU A O 1
ATOM 695 N N . PRO A 1 87 ? 13.922 -2.240 2.657 1.00 81.50 87 PRO A N 1
ATOM 696 C CA . PRO A 1 87 ? 14.699 -2.465 1.445 1.00 81.50 87 PRO A CA 1
ATOM 697 C C . PRO A 1 87 ? 13.873 -3.211 0.379 1.00 81.50 87 PRO A C 1
ATOM 699 O O . PRO A 1 87 ? 13.915 -4.440 0.276 1.00 81.50 87 PRO A O 1
ATOM 702 N N . VAL A 1 88 ? 13.135 -2.467 -0.451 1.00 86.06 88 VAL A N 1
ATOM 703 C CA . VAL A 1 88 ? 12.283 -3.034 -1.512 1.00 86.06 88 VAL A CA 1
ATOM 704 C C . VAL A 1 88 ? 13.088 -3.758 -2.594 1.00 86.06 88 VAL A C 1
ATOM 706 O O . VAL A 1 88 ? 12.565 -4.652 -3.260 1.00 86.06 88 VAL A O 1
ATOM 709 N N . ASP A 1 89 ? 14.377 -3.438 -2.736 1.00 86.50 89 ASP A N 1
ATOM 710 C CA . ASP A 1 89 ? 15.261 -3.991 -3.765 1.00 86.50 89 ASP A CA 1
ATOM 711 C C . ASP A 1 89 ? 15.313 -5.519 -3.743 1.00 86.50 89 ASP A C 1
ATOM 713 O O . ASP A 1 89 ? 15.328 -6.140 -4.800 1.00 86.50 89 ASP A O 1
ATOM 717 N N . ASN A 1 90 ? 15.265 -6.153 -2.567 1.00 87.19 90 ASN A N 1
ATOM 718 C CA . ASN A 1 90 ? 15.299 -7.614 -2.470 1.00 87.19 90 ASN A CA 1
ATOM 719 C C . ASN A 1 90 ? 14.047 -8.268 -3.072 1.00 87.19 90 ASN A C 1
ATOM 721 O O . ASN A 1 90 ? 14.141 -9.286 -3.765 1.00 87.19 90 ASN A O 1
ATOM 725 N N . ALA A 1 91 ? 12.871 -7.695 -2.810 1.00 87.94 91 ALA A N 1
ATOM 726 C CA . ALA A 1 91 ? 11.615 -8.180 -3.373 1.00 87.94 91 ALA A CA 1
ATOM 727 C C . ALA A 1 91 ? 11.549 -7.875 -4.877 1.00 87.94 91 ALA A C 1
ATOM 729 O O . ALA A 1 91 ? 11.276 -8.762 -5.690 1.00 87.94 91 ALA A O 1
ATOM 730 N N . LEU A 1 92 ? 11.889 -6.643 -5.259 1.00 93.31 92 LEU A N 1
ATOM 731 C CA . LEU A 1 92 ? 11.859 -6.185 -6.644 1.00 93.31 92 LEU A CA 1
ATOM 732 C C . LEU A 1 92 ? 12.898 -6.894 -7.521 1.00 93.31 92 LEU A C 1
ATOM 734 O O . LEU A 1 92 ? 12.609 -7.177 -8.680 1.00 93.31 92 LEU A O 1
ATOM 738 N N . ALA A 1 93 ? 14.073 -7.246 -6.995 1.00 93.62 93 ALA A N 1
ATOM 739 C CA . ALA A 1 93 ? 15.105 -7.970 -7.737 1.00 93.62 93 ALA A CA 1
ATOM 740 C C . ALA A 1 93 ? 14.604 -9.333 -8.225 1.00 93.62 93 ALA A C 1
ATOM 742 O O . ALA A 1 93 ? 14.894 -9.718 -9.358 1.00 93.62 93 ALA A O 1
ATOM 743 N N . LYS A 1 94 ? 13.796 -10.037 -7.420 1.00 94.88 94 LYS A N 1
ATOM 744 C CA . LYS A 1 94 ? 13.173 -11.304 -7.831 1.00 94.88 94 LYS A CA 1
ATOM 745 C C . LYS A 1 94 ? 12.229 -11.081 -9.010 1.00 94.88 94 LYS A C 1
ATOM 747 O O . LYS A 1 94 ? 12.359 -11.750 -10.029 1.00 94.88 94 LYS A O 1
ATOM 752 N N . LEU A 1 95 ? 11.336 -10.096 -8.913 1.00 96.12 95 LEU A N 1
ATOM 753 C CA . LEU A 1 95 ? 10.405 -9.756 -9.996 1.00 96.12 95 LEU A CA 1
ATOM 754 C C . LEU A 1 95 ? 11.148 -9.304 -11.266 1.00 96.12 95 LEU A C 1
ATOM 756 O O . LEU A 1 95 ? 10.791 -9.685 -12.382 1.00 96.12 95 LEU A O 1
ATOM 760 N N . ARG A 1 96 ? 12.223 -8.529 -11.096 1.00 96.50 96 ARG A N 1
ATOM 761 C CA . ARG A 1 96 ? 13.076 -8.031 -12.179 1.00 96.50 96 ARG A CA 1
ATOM 762 C C . ARG A 1 96 ? 13.815 -9.160 -12.893 1.00 96.50 96 ARG A C 1
ATOM 764 O O . ARG A 1 96 ? 13.904 -9.117 -14.120 1.00 96.50 96 ARG A O 1
ATOM 771 N N . ALA A 1 97 ? 14.320 -10.147 -12.151 1.00 96.94 97 ALA A N 1
ATOM 772 C CA . ALA A 1 97 ? 15.046 -11.299 -12.689 1.00 96.94 97 ALA A CA 1
ATOM 773 C C . ALA A 1 97 ? 14.177 -12.155 -13.624 1.00 96.94 97 ALA A C 1
ATOM 775 O O . ALA A 1 97 ? 14.678 -12.681 -14.613 1.00 96.94 97 ALA A O 1
ATOM 776 N N . TYR A 1 98 ? 12.869 -12.229 -13.362 1.00 96.69 98 TYR A N 1
ATOM 777 C CA . TYR A 1 98 ? 11.896 -12.912 -14.223 1.00 96.69 98 TYR A CA 1
ATOM 778 C C . TYR A 1 98 ? 11.268 -12.010 -15.298 1.00 96.69 98 TYR A C 1
ATOM 780 O O . TYR A 1 98 ? 10.320 -12.428 -15.966 1.00 96.69 98 TYR A O 1
ATOM 788 N N . ALA A 1 99 ? 11.791 -10.789 -15.472 1.00 97.06 99 ALA A N 1
ATOM 789 C CA . ALA A 1 99 ? 11.280 -9.780 -16.399 1.00 97.06 99 ALA A CA 1
ATOM 790 C C . ALA A 1 99 ? 9.783 -9.465 -16.200 1.00 97.06 99 ALA A C 1
ATOM 792 O O . ALA A 1 99 ? 9.054 -9.240 -17.161 1.00 97.06 99 ALA A O 1
ATOM 793 N N . LEU A 1 100 ? 9.319 -9.458 -14.945 1.00 98.00 100 LEU A N 1
ATOM 794 C CA . LEU A 1 100 ? 7.939 -9.092 -14.596 1.00 98.00 100 LEU A CA 1
ATOM 795 C C . LEU A 1 100 ? 7.790 -7.582 -14.384 1.00 98.00 100 LEU A C 1
ATOM 797 O O . LEU A 1 100 ? 6.725 -7.015 -14.610 1.00 98.00 100 LEU A O 1
ATOM 801 N N . ILE A 1 101 ? 8.875 -6.932 -13.965 1.00 97.38 101 ILE A N 1
ATOM 802 C CA . ILE A 1 101 ? 8.952 -5.485 -13.769 1.00 97.38 101 ILE A CA 1
ATOM 803 C C . ILE A 1 101 ? 10.233 -4.925 -14.390 1.00 97.38 101 ILE A C 1
ATOM 805 O O . ILE A 1 101 ? 11.209 -5.650 -14.602 1.00 97.38 101 ILE A O 1
ATOM 809 N N . MET A 1 102 ? 10.260 -3.613 -14.589 1.00 95.94 102 MET A N 1
ATOM 810 C CA . MET A 1 102 ? 11.457 -2.811 -14.841 1.00 95.94 102 MET A CA 1
ATOM 811 C C . MET A 1 102 ? 11.481 -1.654 -13.843 1.00 95.94 102 MET A C 1
ATOM 813 O O . MET A 1 102 ? 10.431 -1.173 -13.441 1.00 95.94 102 MET A O 1
ATOM 817 N N . HIS A 1 103 ? 12.654 -1.164 -13.458 1.00 93.12 103 HIS A N 1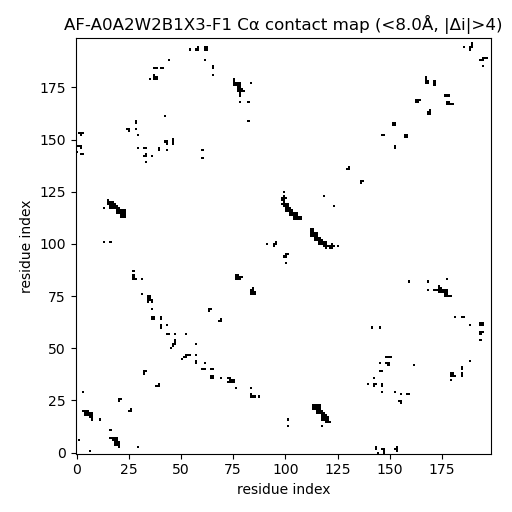
ATOM 818 C CA . HIS A 1 103 ? 12.752 0.148 -12.824 1.00 93.12 103 HIS A CA 1
ATOM 819 C C . HIS A 1 103 ? 13.765 0.998 -13.581 1.00 93.12 103 HIS A C 1
ATOM 821 O O . HIS A 1 103 ? 14.776 0.483 -14.065 1.00 93.12 103 HIS A O 1
ATOM 827 N N . ARG A 1 104 ? 13.486 2.294 -13.705 1.00 90.06 104 ARG A N 1
ATOM 828 C CA . ARG A 1 104 ? 14.398 3.261 -14.316 1.00 90.06 104 ARG A CA 1
ATOM 829 C C . ARG A 1 104 ? 14.639 4.419 -13.372 1.00 90.06 104 ARG A C 1
ATOM 831 O O . ARG A 1 104 ? 13.749 4.851 -12.643 1.00 90.06 104 ARG A O 1
ATOM 838 N N . ARG A 1 105 ? 15.861 4.931 -13.420 1.00 86.19 105 ARG A N 1
ATOM 839 C CA . ARG A 1 105 ? 16.170 6.247 -12.880 1.00 86.19 105 ARG A CA 1
ATOM 840 C C . ARG A 1 105 ? 15.557 7.277 -13.831 1.00 86.19 105 ARG A C 1
ATOM 842 O O . ARG A 1 105 ? 15.759 7.180 -15.039 1.00 86.19 105 ARG A O 1
ATOM 849 N N . GLY A 1 106 ? 14.777 8.201 -13.291 1.00 72.88 106 GLY A N 1
ATOM 850 C CA . GLY A 1 106 ? 14.212 9.326 -14.022 1.00 72.88 106 GLY A CA 1
ATOM 851 C C . GLY A 1 106 ? 15.305 10.245 -14.567 1.00 72.88 106 GLY A C 1
ATOM 852 O O . GLY A 1 106 ? 16.478 10.117 -14.215 1.00 72.88 106 GLY A O 1
ATOM 853 N N . ALA A 1 107 ? 14.904 11.182 -15.425 1.00 66.69 107 ALA A N 1
ATOM 854 C CA . ALA A 1 107 ? 15.819 12.069 -16.148 1.00 66.69 107 ALA A CA 1
ATOM 855 C C . ALA A 1 107 ? 16.593 13.063 -15.253 1.00 66.69 107 ALA A C 1
ATOM 857 O O . ALA A 1 107 ? 17.550 13.684 -15.715 1.00 66.69 107 ALA A O 1
ATOM 858 N N . ASP A 1 108 ? 16.208 13.208 -13.983 1.00 65.19 108 ASP A N 1
ATOM 859 C CA . ASP A 1 108 ? 16.900 14.064 -13.021 1.00 65.19 108 ASP A CA 1
ATOM 860 C C . ASP A 1 108 ? 18.331 13.556 -12.762 1.00 65.19 108 ASP A C 1
ATOM 862 O O . ASP A 1 108 ? 18.565 12.374 -12.495 1.00 65.19 108 ASP A O 1
ATOM 866 N N . THR A 1 109 ? 19.317 14.453 -12.815 1.00 57.06 109 THR A N 1
ATOM 867 C CA . THR A 1 109 ? 20.724 14.115 -12.561 1.00 57.06 109 THR A CA 1
ATOM 868 C C . THR A 1 109 ? 21.070 14.237 -11.068 1.00 57.06 109 THR A C 1
ATOM 870 O O . THR A 1 109 ? 20.561 15.101 -10.356 1.00 57.06 109 THR A O 1
ATOM 873 N N . GLY A 1 110 ? 21.950 13.357 -10.570 1.00 64.50 110 GLY A N 1
ATOM 874 C CA . GLY A 1 110 ? 22.448 13.372 -9.181 1.00 64.50 110 GLY A CA 1
ATOM 875 C C . GLY A 1 110 ? 21.708 12.446 -8.205 1.00 64.50 110 GLY A C 1
ATOM 876 O O . GLY A 1 110 ? 20.698 11.835 -8.548 1.00 64.50 110 GLY A O 1
ATOM 877 N N . ASP A 1 111 ? 22.222 12.304 -6.981 1.00 62.59 111 ASP A N 1
ATOM 878 C CA . ASP A 1 111 ? 21.832 11.276 -5.985 1.0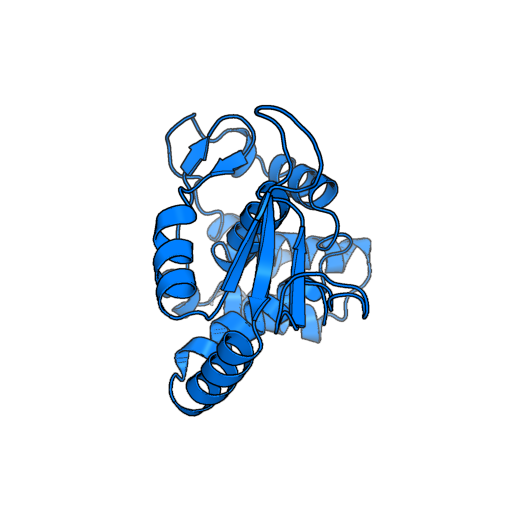0 62.59 111 ASP A CA 1
ATOM 879 C C . ASP A 1 111 ? 20.356 11.292 -5.545 1.00 62.59 111 ASP A C 1
ATOM 881 O O . ASP A 1 111 ? 19.903 10.388 -4.849 1.00 62.59 111 ASP A O 1
ATOM 885 N N . ARG A 1 112 ? 19.592 12.313 -5.947 1.00 67.44 112 ARG A N 1
ATOM 886 C CA . ARG A 1 112 ? 18.155 12.460 -5.667 1.00 67.44 112 ARG A CA 1
ATOM 887 C C . ARG A 1 112 ? 17.256 12.146 -6.857 1.00 67.44 112 ARG A C 1
ATOM 889 O O . ARG A 1 112 ? 16.070 12.462 -6.813 1.00 67.44 112 ARG A O 1
ATOM 896 N N . ALA A 1 113 ? 17.812 11.569 -7.916 1.00 78.19 113 ALA A N 1
ATOM 897 C CA . ALA A 1 113 ? 17.033 11.204 -9.083 1.00 78.19 113 ALA A CA 1
ATOM 898 C C . ALA A 1 113 ? 15.856 10.304 -8.698 1.00 78.19 113 ALA A C 1
ATOM 900 O O . ALA A 1 113 ? 16.004 9.355 -7.924 1.00 78.19 113 ALA A O 1
ATOM 901 N N . ARG A 1 114 ? 14.682 10.602 -9.255 1.00 86.19 114 ARG A N 1
ATOM 902 C CA . ARG A 1 114 ? 13.489 9.778 -9.064 1.00 86.19 114 ARG A CA 1
ATOM 903 C C . ARG A 1 114 ? 13.746 8.361 -9.582 1.00 86.19 114 ARG A C 1
ATOM 905 O O . ARG A 1 114 ? 14.412 8.188 -10.595 1.00 86.19 114 ARG A O 1
ATOM 912 N N . HIS A 1 115 ? 13.192 7.354 -8.920 1.00 89.56 115 HIS A N 1
ATOM 913 C CA . HIS A 1 115 ? 13.137 5.987 -9.436 1.00 89.56 115 HIS A CA 1
ATOM 914 C C . HIS A 1 115 ? 11.688 5.643 -9.768 1.00 89.56 115 HIS A C 1
ATOM 916 O O . HIS A 1 115 ? 10.830 5.769 -8.898 1.00 89.56 115 HIS A O 1
ATOM 922 N N . ASP A 1 116 ? 11.429 5.230 -11.004 1.00 92.69 116 ASP A N 1
ATOM 923 C CA . ASP A 1 116 ? 10.105 4.823 -11.474 1.00 92.69 116 ASP A CA 1
ATOM 924 C C . ASP A 1 116 ? 10.078 3.314 -11.709 1.00 92.69 116 ASP A C 1
ATOM 926 O O . ASP A 1 116 ? 11.047 2.735 -12.209 1.00 92.69 116 ASP A O 1
ATOM 930 N N . TYR A 1 117 ? 8.964 2.687 -11.340 1.00 94.56 117 TYR A N 1
ATOM 931 C CA . TYR A 1 117 ? 8.788 1.239 -11.319 1.00 94.56 117 TYR A CA 1
ATOM 932 C C . TYR A 1 117 ? 7.6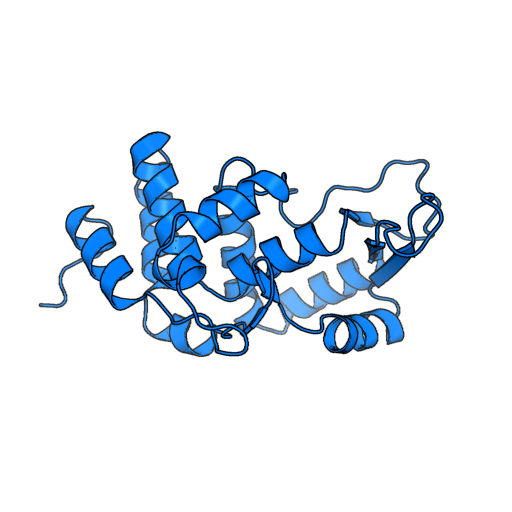61 0.859 -12.272 1.00 94.56 117 TYR A C 1
ATOM 934 O O . TYR A 1 117 ? 6.522 1.283 -12.103 1.00 94.56 117 TYR A O 1
ATOM 942 N N . TYR A 1 118 ? 7.985 0.060 -13.276 1.00 96.19 118 TYR A N 1
ATOM 943 C CA . TYR A 1 118 ? 7.111 -0.305 -14.377 1.00 96.19 118 TYR A CA 1
ATOM 944 C C . TYR A 1 118 ? 6.703 -1.768 -14.247 1.00 96.19 118 TYR A C 1
ATOM 946 O O . TYR A 1 118 ? 7.561 -2.649 -14.145 1.00 96.19 118 TYR A O 1
ATOM 954 N N . LEU A 1 119 ? 5.400 -2.029 -14.294 1.00 97.00 119 LEU A N 1
ATOM 955 C CA . LEU A 1 119 ? 4.872 -3.364 -14.538 1.00 97.00 119 LEU A CA 1
ATOM 956 C C . LEU A 1 119 ? 5.019 -3.661 -16.030 1.00 97.00 119 LEU A C 1
ATOM 958 O O . LEU A 1 119 ? 4.580 -2.862 -16.859 1.00 97.00 119 LEU A O 1
ATOM 962 N N . LEU A 1 120 ? 5.630 -4.796 -16.362 1.00 97.88 120 LEU A N 1
ATOM 963 C CA . LEU A 1 120 ? 5.738 -5.260 -17.743 1.00 97.88 120 LEU A CA 1
ATOM 964 C C . LEU A 1 120 ? 4.558 -6.169 -18.085 1.00 97.88 120 LEU A C 1
ATOM 966 O O . LEU A 1 120 ? 3.992 -6.814 -17.200 1.00 97.88 120 LEU A O 1
ATOM 970 N N . LYS A 1 121 ? 4.237 -6.286 -19.374 1.00 97.44 121 LYS A N 1
ATOM 971 C CA . LYS A 1 121 ? 3.175 -7.158 -19.891 1.00 97.44 121 LYS A CA 1
ATOM 972 C C . LYS A 1 121 ? 3.281 -8.588 -19.355 1.00 97.44 121 LYS A C 1
ATOM 974 O O . LYS A 1 121 ? 2.305 -9.132 -18.855 1.00 97.44 121 LYS A O 1
ATOM 979 N N . ARG A 1 122 ? 4.492 -9.157 -19.341 1.00 97.62 122 ARG A N 1
ATOM 980 C CA . ARG A 1 122 ? 4.761 -10.481 -18.753 1.00 97.62 122 ARG A CA 1
ATOM 981 C C . ARG A 1 122 ? 4.380 -10.559 -17.270 1.00 97.62 122 ARG A C 1
ATOM 983 O O . ARG A 1 122 ? 3.916 -11.595 -16.809 1.00 97.62 122 ARG A O 1
ATOM 990 N N . GLY A 1 123 ? 4.601 -9.488 -16.509 1.00 96.81 123 GLY A N 1
ATOM 991 C CA . GLY A 1 123 ? 4.192 -9.405 -15.108 1.00 96.81 123 GLY A CA 1
ATOM 992 C C . GLY A 1 123 ? 2.676 -9.423 -14.944 1.00 96.81 123 GLY A C 1
ATOM 993 O O . GLY A 1 123 ? 2.172 -10.115 -14.064 1.00 96.81 123 GLY A O 1
ATOM 994 N N . GLU A 1 124 ? 1.954 -8.713 -15.812 1.00 94.62 124 GLU A N 1
ATOM 995 C CA . GLU A 1 124 ? 0.488 -8.728 -15.834 1.00 94.62 124 GLU A CA 1
ATOM 996 C C . GLU A 1 124 ? -0.068 -10.109 -16.217 1.00 94.62 124 GLU A C 1
ATOM 998 O O . GLU A 1 124 ? -0.972 -10.606 -15.547 1.00 94.62 124 GLU A O 1
ATOM 1003 N N . GLU A 1 125 ? 0.519 -10.762 -17.223 1.00 95.62 125 GLU A N 1
ATOM 1004 C CA . GLU A 1 125 ? 0.170 -12.128 -17.641 1.00 95.62 125 GLU A CA 1
ATOM 1005 C C . GLU A 1 125 ? 0.387 -13.138 -16.504 1.00 95.62 125 GLU A C 1
ATOM 1007 O O . GLU A 1 125 ? -0.527 -13.875 -16.142 1.00 95.62 125 GLU A O 1
ATOM 1012 N N . VAL A 1 126 ? 1.564 -13.117 -15.866 1.00 95.50 126 VAL A N 1
ATOM 1013 C CA . VAL A 1 126 ? 1.861 -13.995 -14.722 1.00 95.50 126 VAL A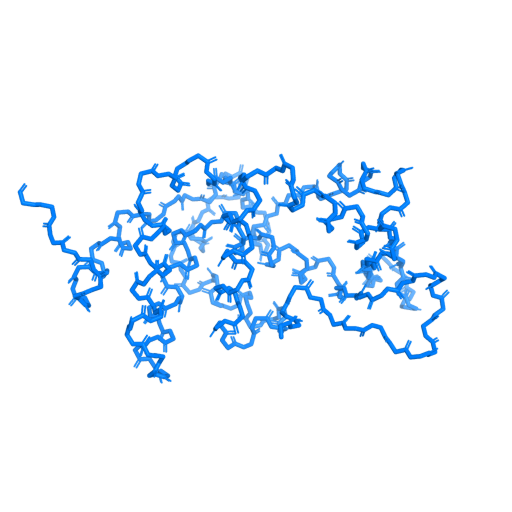 CA 1
ATOM 1014 C C . VAL A 1 126 ? 0.901 -13.736 -13.565 1.00 95.50 126 VAL A C 1
ATOM 1016 O O . VAL A 1 126 ? 0.433 -14.681 -12.935 1.00 95.50 126 VAL A O 1
ATOM 1019 N N . PHE A 1 127 ? 0.574 -12.476 -13.276 1.00 92.31 127 PHE A N 1
ATOM 1020 C CA . PHE A 1 127 ? -0.387 -12.159 -12.223 1.00 92.31 127 PHE A CA 1
ATOM 1021 C C . PHE A 1 127 ? -1.790 -12.696 -12.545 1.00 92.31 127 PHE A C 1
ATOM 1023 O O . PHE A 1 127 ? -2.456 -13.238 -11.661 1.00 92.31 127 PHE A O 1
ATOM 1030 N N . ALA A 1 128 ? -2.223 -12.603 -13.806 1.00 91.81 128 ALA A N 1
ATOM 1031 C CA . ALA A 1 128 ? -3.489 -13.173 -14.256 1.00 91.81 128 ALA A CA 1
ATOM 1032 C C . ALA A 1 128 ? -3.527 -14.705 -14.092 1.00 91.81 128 ALA A C 1
ATOM 1034 O O . ALA A 1 128 ? -4.517 -15.230 -13.580 1.00 91.81 128 ALA A O 1
ATOM 1035 N N . ASP A 1 129 ? -2.441 -15.407 -14.426 1.00 93.31 129 ASP A N 1
ATOM 1036 C CA . ASP A 1 129 ? -2.316 -16.858 -14.222 1.00 93.31 129 ASP A CA 1
ATOM 1037 C C . ASP A 1 129 ? -2.312 -17.232 -12.732 1.00 93.31 129 ASP A C 1
ATOM 1039 O O . ASP A 1 129 ? -2.960 -18.193 -12.298 1.00 93.31 129 ASP A O 1
ATOM 1043 N N . MET A 1 130 ? -1.600 -16.456 -11.910 1.00 92.38 130 MET A N 1
ATOM 1044 C CA . MET A 1 130 ? -1.535 -16.690 -10.470 1.00 92.38 130 MET A CA 1
ATOM 1045 C C . MET A 1 130 ? -2.899 -16.503 -9.803 1.00 92.38 130 MET A C 1
ATOM 1047 O O . MET A 1 130 ? -3.238 -17.277 -8.910 1.00 92.38 130 MET A O 1
ATOM 1051 N N . ARG A 1 131 ? -3.718 -15.543 -10.254 1.00 90.19 131 ARG A N 1
ATOM 1052 C CA . ARG A 1 131 ? -5.085 -15.343 -9.743 1.00 90.19 131 ARG A CA 1
ATOM 1053 C C . ARG A 1 131 ? -5.939 -16.613 -9.851 1.00 90.19 131 ARG A C 1
ATOM 1055 O O . ARG A 1 131 ? -6.768 -16.864 -8.983 1.00 90.19 131 ARG A O 1
ATOM 1062 N N . ALA A 1 132 ? -5.715 -17.435 -10.877 1.00 87.81 132 ALA A N 1
ATOM 1063 C CA . ALA A 1 132 ? -6.438 -18.690 -11.066 1.00 87.81 132 ALA A CA 1
ATOM 1064 C C . ALA A 1 132 ? -5.947 -19.836 -10.157 1.00 87.81 132 ALA A C 1
ATOM 1066 O O . ALA A 1 132 ? -6.664 -20.817 -9.975 1.00 87.81 132 ALA A O 1
ATOM 1067 N N . THR A 1 133 ? -4.734 -19.742 -9.600 1.00 90.94 133 THR A N 1
ATOM 1068 C CA . THR A 1 133 ? -4.053 -20.871 -8.936 1.00 90.94 133 THR A CA 1
ATOM 1069 C C . THR A 1 133 ? -3.682 -20.617 -7.473 1.00 90.94 133 THR A C 1
ATOM 1071 O O . THR A 1 133 ? -3.521 -21.570 -6.712 1.00 90.94 133 THR A O 1
ATOM 1074 N N . VAL A 1 134 ? -3.585 -19.356 -7.046 1.00 91.56 134 VAL A N 1
ATOM 1075 C CA . VAL A 1 134 ? -3.169 -18.956 -5.695 1.00 91.56 134 VAL A CA 1
ATOM 1076 C C . VAL A 1 134 ? -4.326 -18.249 -4.994 1.00 91.56 134 VAL A C 1
ATOM 1078 O O . VAL A 1 134 ? -4.508 -17.040 -5.103 1.00 91.56 134 VAL A O 1
ATOM 1081 N N . THR A 1 135 ? -5.113 -19.006 -4.232 1.00 86.25 135 THR A N 1
ATOM 1082 C CA . THR A 1 135 ? -6.349 -18.522 -3.586 1.00 86.25 135 THR A CA 1
ATOM 1083 C C . THR A 1 135 ? -6.130 -17.353 -2.622 1.00 86.25 135 THR A C 1
ATOM 1085 O O . THR A 1 135 ? -6.975 -16.461 -2.528 1.00 86.25 135 THR A O 1
ATOM 1088 N N . THR A 1 136 ? -4.981 -17.307 -1.944 1.00 86.69 136 THR A N 1
ATOM 1089 C CA . THR A 1 136 ? -4.620 -16.232 -1.007 1.00 86.69 136 THR A CA 1
ATOM 1090 C C . THR A 1 136 ? -4.393 -14.878 -1.683 1.00 86.69 136 THR A C 1
ATOM 1092 O O . THR A 1 136 ? -4.434 -13.857 -0.998 1.00 86.69 136 THR A O 1
ATOM 1095 N N . LEU A 1 137 ? -4.210 -14.824 -3.011 1.00 88.69 137 LEU A N 1
ATOM 1096 C CA . LEU A 1 137 ? -4.091 -13.552 -3.735 1.00 88.69 137 LEU A CA 1
ATOM 1097 C C . LEU A 1 137 ? -5.348 -12.701 -3.631 1.00 88.69 137 LEU A C 1
ATOM 1099 O O . LEU A 1 137 ? -5.231 -11.483 -3.539 1.00 88.69 137 LEU A O 1
ATOM 1103 N N . SER A 1 138 ? -6.524 -13.328 -3.573 1.00 89.31 138 SER A N 1
ATOM 1104 C CA . SER A 1 138 ? -7.805 -12.624 -3.452 1.00 89.31 138 SER A CA 1
ATOM 1105 C C . SER A 1 138 ? -7.837 -11.642 -2.273 1.00 89.31 138 SER A C 1
ATOM 1107 O O . SER A 1 138 ? -8.431 -10.571 -2.380 1.00 89.31 138 SER A O 1
ATOM 1109 N N . TRP A 1 139 ? -7.142 -11.951 -1.171 1.00 91.62 139 TRP A N 1
ATOM 1110 C CA . TRP A 1 139 ? -7.042 -11.049 -0.025 1.00 91.62 139 TRP A CA 1
ATOM 1111 C C . TRP A 1 139 ? -6.278 -9.764 -0.372 1.00 91.62 139 TRP A C 1
ATOM 1113 O O . TRP A 1 139 ? -6.709 -8.675 0.009 1.00 91.62 139 TRP A O 1
ATOM 1123 N N . TRP A 1 140 ? -5.183 -9.872 -1.130 1.00 90.19 140 TRP A N 1
ATOM 1124 C CA . TRP A 1 140 ? -4.381 -8.733 -1.591 1.00 90.19 140 TRP A CA 1
ATOM 1125 C C . TRP A 1 140 ? -5.090 -7.924 -2.675 1.00 90.19 140 TRP A C 1
ATOM 1127 O O . TRP A 1 140 ? -4.946 -6.708 -2.724 1.00 90.19 140 TRP A O 1
ATOM 1137 N N . GLU A 1 141 ? -5.906 -8.560 -3.511 1.00 90.75 141 GLU A N 1
ATOM 1138 C CA . GLU A 1 141 ? -6.751 -7.836 -4.466 1.00 90.75 141 GLU A CA 1
ATOM 1139 C C . GLU A 1 141 ? -7.791 -6.973 -3.755 1.00 90.75 141 GLU A C 1
ATOM 1141 O O . GLU A 1 141 ? -7.979 -5.814 -4.112 1.00 90.75 141 GLU A O 1
ATOM 1146 N N . GLN A 1 142 ? -8.390 -7.497 -2.685 1.00 92.75 142 GLN A N 1
ATOM 1147 C CA . GLN A 1 142 ? -9.310 -6.735 -1.842 1.00 92.75 142 GLN A CA 1
ATOM 1148 C C . GLN A 1 142 ? -8.596 -5.630 -1.045 1.00 92.75 142 GLN A C 1
ATOM 1150 O O . GLN A 1 142 ? -9.208 -4.607 -0.746 1.00 92.75 142 GLN A O 1
ATOM 1155 N N . GLN A 1 143 ? -7.307 -5.795 -0.705 1.00 92.44 143 GLN A N 1
ATOM 1156 C CA . GLN A 1 143 ? -6.494 -4.686 -0.177 1.00 92.44 143 GLN A CA 1
ATOM 1157 C C . GLN A 1 143 ? -6.293 -3.599 -1.238 1.00 92.44 143 GLN A C 1
ATOM 1159 O O . GLN A 1 143 ? -6.517 -2.425 -0.967 1.00 92.44 143 GLN A O 1
ATOM 1164 N N . ALA A 1 144 ? -5.925 -3.984 -2.462 1.00 91.50 144 ALA A N 1
ATOM 1165 C CA . ALA A 1 144 ? -5.727 -3.055 -3.571 1.00 91.50 144 ALA A CA 1
ATOM 1166 C C . ALA A 1 144 ? -6.996 -2.255 -3.905 1.00 91.50 144 ALA A C 1
ATOM 1168 O O . ALA A 1 144 ? -6.924 -1.061 -4.198 1.00 91.50 144 ALA A O 1
ATOM 1169 N N . GLU A 1 145 ? -8.150 -2.921 -3.862 1.00 92.06 145 GLU A N 1
ATOM 1170 C CA . GLU A 1 145 ? -9.465 -2.300 -4.000 1.00 92.06 145 GLU A CA 1
ATOM 1171 C C . GLU A 1 145 ? -9.733 -1.309 -2.865 1.00 92.06 145 GLU A C 1
ATOM 1173 O O . GLU A 1 145 ? -10.072 -0.159 -3.133 1.00 92.06 145 GLU A O 1
ATOM 1178 N N . ALA A 1 146 ? -9.484 -1.708 -1.616 1.00 93.31 146 ALA A N 1
ATOM 1179 C CA . ALA A 1 146 ? -9.648 -0.842 -0.457 1.00 93.31 146 ALA A CA 1
ATOM 1180 C C . ALA A 1 146 ? -8.797 0.439 -0.533 1.00 93.31 146 ALA A C 1
ATOM 1182 O O . ALA A 1 146 ? -9.301 1.534 -0.294 1.00 93.31 146 ALA A O 1
ATOM 1183 N N . VAL A 1 147 ? -7.528 0.329 -0.942 1.00 91.62 147 VAL A N 1
ATOM 1184 C CA . VAL A 1 147 ? -6.644 1.492 -1.143 1.00 91.62 147 VAL A CA 1
ATOM 1185 C C . VAL A 1 147 ? -7.229 2.475 -2.164 1.00 91.62 147 VAL A C 1
ATOM 1187 O O . VAL A 1 147 ? -6.982 3.675 -2.073 1.00 91.62 147 VAL A O 1
ATOM 1190 N N . ALA A 1 148 ? -8.029 2.005 -3.126 1.00 89.75 148 ALA A N 1
ATOM 1191 C CA . ALA A 1 148 ? -8.638 2.859 -4.141 1.00 89.75 148 ALA A CA 1
ATOM 1192 C C . ALA A 1 148 ? -9.757 3.762 -3.594 1.00 89.75 148 ALA A C 1
ATOM 1194 O O . ALA A 1 148 ? -10.108 4.733 -4.267 1.00 89.75 148 ALA A O 1
ATOM 1195 N N . TYR A 1 149 ? -10.297 3.463 -2.408 1.00 90.44 149 TYR A N 1
ATOM 1196 C CA . TYR A 1 149 ? -11.274 4.312 -1.723 1.00 90.44 149 TYR A CA 1
ATOM 1197 C C . TYR A 1 149 ? -10.636 5.459 -0.939 1.00 90.44 149 TYR A C 1
ATOM 1199 O O . TYR A 1 149 ? -11.329 6.424 -0.634 1.00 90.44 149 TYR A O 1
ATOM 1207 N N . LEU A 1 150 ? -9.334 5.395 -0.647 1.00 87.69 150 LEU A N 1
ATOM 1208 C CA . LEU A 1 150 ? -8.632 6.499 -0.003 1.00 87.69 150 LEU A CA 1
ATOM 1209 C C . LEU A 1 150 ? -8.468 7.658 -0.988 1.00 87.69 150 LEU A C 1
ATOM 1211 O O . LEU A 1 150 ? -7.814 7.517 -2.034 1.00 87.69 150 LEU A O 1
ATOM 1215 N N . ARG A 1 151 ? -9.010 8.834 -0.649 1.00 74.88 151 ARG A N 1
ATOM 1216 C CA . ARG A 1 151 ? -8.731 10.037 -1.437 1.00 74.88 151 ARG A CA 1
ATOM 1217 C C . ARG A 1 151 ? -7.234 10.314 -1.416 1.00 74.88 151 ARG A C 1
ATOM 1219 O O . ARG A 1 151 ? -6.545 10.134 -0.415 1.00 74.88 151 ARG A O 1
ATOM 1226 N N . ASP A 1 152 ? -6.720 10.735 -2.565 1.00 72.06 152 ASP A N 1
ATOM 1227 C CA . ASP A 1 152 ? -5.308 11.066 -2.761 1.00 72.06 152 ASP A CA 1
ATOM 1228 C C . ASP A 1 152 ? -4.315 9.923 -2.505 1.00 72.06 152 ASP A C 1
ATOM 1230 O O . ASP A 1 152 ? -3.110 10.169 -2.463 1.00 72.06 152 ASP A O 1
ATOM 1234 N N . ALA A 1 153 ? -4.752 8.657 -2.458 1.00 66.75 153 ALA A N 1
ATOM 1235 C CA . ALA A 1 153 ? -3.823 7.519 -2.451 1.00 66.75 153 ALA A CA 1
ATOM 1236 C C . ALA A 1 153 ? -2.925 7.463 -3.703 1.00 66.75 153 ALA A C 1
ATOM 1238 O O . ALA A 1 153 ? -1.858 6.847 -3.697 1.00 66.75 153 ALA A O 1
ATOM 1239 N N . TYR A 1 154 ? -3.311 8.163 -4.772 1.00 59.59 154 TYR A N 1
ATOM 1240 C CA . TYR A 1 154 ? -2.483 8.374 -5.957 1.00 59.59 154 TYR A CA 1
ATOM 1241 C C . TYR A 1 154 ? -1.362 9.415 -5.743 1.00 59.59 154 TYR A C 1
ATOM 1243 O O . TYR A 1 154 ? -0.375 9.395 -6.483 1.00 59.59 154 TYR A O 1
ATOM 1251 N N . VAL A 1 155 ? -1.464 10.284 -4.727 1.00 64.88 155 VAL A N 1
ATOM 1252 C CA . VAL A 1 155 ? -0.498 11.344 -4.399 1.00 64.88 155 VAL A CA 1
ATOM 1253 C C . VAL A 1 155 ? 0.365 10.926 -3.205 1.00 64.88 155 VAL A C 1
ATOM 1255 O O . VAL A 1 155 ? -0.034 11.007 -2.044 1.00 64.88 155 VAL A O 1
ATOM 1258 N N . GLY A 1 156 ? 1.613 10.529 -3.472 1.00 57.19 156 GLY A N 1
ATOM 1259 C CA . GLY A 1 156 ? 2.536 10.050 -2.430 1.00 57.19 156 GLY A CA 1
ATOM 1260 C C . GLY A 1 156 ? 2.793 11.036 -1.274 1.00 57.19 156 GLY A C 1
ATOM 1261 O O . GLY A 1 156 ? 3.126 10.602 -0.172 1.00 57.19 156 GLY A O 1
ATOM 1262 N N . SER A 1 157 ? 2.623 12.351 -1.482 1.00 53.84 157 SER A N 1
ATOM 1263 C CA . SER A 1 157 ? 2.759 13.361 -0.420 1.00 53.84 157 SER A CA 1
ATOM 1264 C C . SER A 1 157 ? 1.582 13.381 0.558 1.00 53.84 157 SER A C 1
ATOM 1266 O O . SER A 1 157 ? 1.814 13.566 1.750 1.00 53.84 157 SER A O 1
ATOM 1268 N N . THR A 1 158 ? 0.353 13.144 0.095 1.00 58.22 158 THR A N 1
ATOM 1269 C CA . THR A 1 158 ? -0.844 13.131 0.955 1.00 58.22 158 THR A CA 1
ATOM 1270 C C . THR A 1 158 ? -0.928 11.830 1.750 1.00 58.22 158 THR A C 1
ATOM 1272 O O . THR A 1 158 ? -1.169 11.858 2.954 1.00 58.22 158 THR A O 1
ATOM 1275 N N . ALA A 1 159 ? -0.577 10.695 1.131 1.00 59.50 159 ALA A N 1
ATOM 1276 C CA . ALA A 1 159 ? -0.437 9.418 1.839 1.00 59.50 159 ALA A CA 1
ATOM 1277 C C . ALA A 1 159 ? 0.600 9.492 2.976 1.00 59.50 159 ALA A C 1
ATOM 1279 O O . ALA A 1 159 ? 0.423 8.882 4.029 1.00 59.50 159 ALA A O 1
ATOM 1280 N N . LYS A 1 160 ? 1.678 10.270 2.791 1.00 61.66 160 LYS A N 1
ATOM 1281 C CA . LYS A 1 160 ? 2.646 10.535 3.860 1.00 61.66 160 LYS A CA 1
ATOM 1282 C C . LYS A 1 160 ? 1.999 11.302 5.015 1.00 61.66 160 LYS A C 1
ATOM 1284 O O . LYS A 1 160 ? 2.249 10.939 6.155 1.00 61.66 160 LYS A O 1
ATOM 1289 N N . GLN A 1 161 ? 1.215 12.343 4.742 1.00 65.88 161 GLN A N 1
ATOM 1290 C CA . GLN A 1 161 ? 0.599 13.162 5.787 1.00 65.88 161 GLN A CA 1
ATOM 1291 C C . GLN A 1 161 ? -0.350 12.344 6.673 1.00 65.88 161 GLN A C 1
ATOM 1293 O O . GLN A 1 161 ? -0.170 12.356 7.886 1.00 65.88 161 GLN A O 1
ATOM 1298 N N . ARG A 1 162 ? -1.233 11.541 6.068 1.00 70.56 162 ARG A N 1
ATOM 1299 C CA . ARG A 1 162 ? -2.171 10.655 6.781 1.00 70.56 162 ARG A CA 1
ATOM 1300 C C . ARG A 1 162 ? -1.470 9.687 7.732 1.00 70.56 162 ARG A C 1
ATOM 1302 O O . ARG A 1 162 ? -1.794 9.592 8.906 1.00 70.56 162 ARG A O 1
ATOM 1309 N N . GLN A 1 163 ? -0.393 9.049 7.271 1.00 67.06 163 GLN A N 1
ATOM 1310 C CA . GLN A 1 163 ? 0.404 8.169 8.135 1.00 67.06 163 GLN A CA 1
ATOM 1311 C C . GLN A 1 163 ? 1.018 8.909 9.333 1.00 67.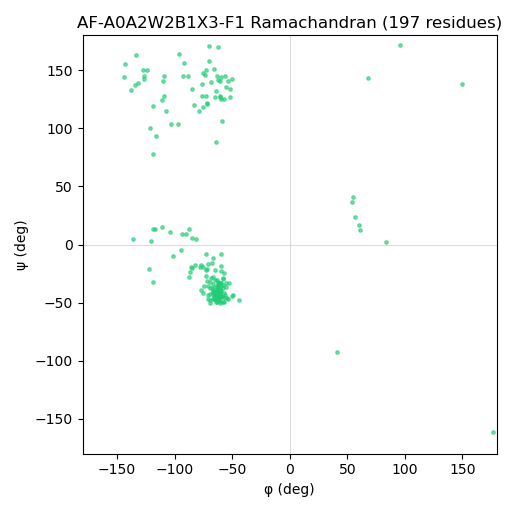06 163 GLN A C 1
ATOM 1313 O O . GLN A 1 163 ? 1.153 8.334 10.404 1.00 67.06 163 GLN A O 1
ATOM 1318 N N . TYR A 1 164 ? 1.395 10.180 9.176 1.00 68.62 164 TYR A N 1
ATOM 1319 C CA . TYR A 1 164 ? 1.947 10.991 10.266 1.00 68.62 164 TYR A CA 1
ATOM 1320 C C . TYR A 1 164 ? 0.899 11.519 11.253 1.00 68.62 164 TYR A C 1
ATOM 1322 O O . TYR A 1 164 ? 1.275 11.929 12.353 1.00 68.62 164 TYR A O 1
ATOM 1330 N N . GLU A 1 165 ? -0.381 11.520 10.880 1.00 75.56 165 GLU A N 1
ATOM 1331 C CA . GLU A 1 165 ? -1.491 11.857 11.779 1.00 75.56 165 GLU A CA 1
ATOM 1332 C C . GLU A 1 165 ? -1.730 10.744 12.810 1.00 75.56 165 GLU A C 1
ATOM 1334 O O . GLU A 1 165 ? -2.224 11.013 13.903 1.00 75.56 165 GLU A O 1
ATOM 1339 N N . GLN A 1 166 ? -1.262 9.527 12.518 1.00 77.75 166 GLN A N 1
ATOM 1340 C CA . GLN A 1 166 ? -1.331 8.375 13.409 1.00 77.75 166 GLN A CA 1
ATOM 1341 C C . GLN A 1 166 ? -0.229 8.437 14.491 1.00 77.75 166 GLN A C 1
ATOM 1343 O O . GLN A 1 166 ? 0.960 8.345 14.152 1.00 77.75 166 GLN A O 1
ATOM 1348 N N . PRO A 1 167 ? -0.568 8.568 15.793 1.00 76.38 167 PRO A N 1
ATOM 1349 C CA . PRO A 1 167 ? 0.418 8.728 16.868 1.00 76.38 167 PRO A CA 1
ATOM 1350 C C . PRO A 1 167 ? 1.457 7.605 16.917 1.00 76.38 167 PRO A C 1
ATOM 1352 O O . PRO A 1 167 ? 2.649 7.863 17.002 1.00 76.38 167 PRO A O 1
ATOM 1355 N N . GLU A 1 168 ? 1.025 6.361 16.766 1.00 79.25 168 GLU A N 1
ATOM 1356 C CA . GLU A 1 168 ? 1.845 5.151 16.814 1.00 79.25 168 GLU A CA 1
ATOM 1357 C C . GLU A 1 168 ? 2.878 5.112 15.689 1.00 79.25 168 GLU A C 1
ATOM 1359 O O . GLU A 1 168 ? 4.015 4.692 15.887 1.00 79.25 168 GLU A O 1
ATOM 1364 N N . TYR A 1 169 ? 2.506 5.615 14.513 1.00 77.19 169 TYR A N 1
ATOM 1365 C CA . TYR A 1 169 ? 3.409 5.732 13.376 1.00 77.19 169 TYR A CA 1
ATOM 1366 C C . TYR A 1 169 ? 4.389 6.903 13.556 1.00 77.19 169 TYR A C 1
ATOM 1368 O O . TYR A 1 169 ? 5.582 6.798 13.244 1.00 77.19 169 TYR A O 1
ATOM 1376 N N . ARG A 1 170 ? 3.896 8.043 14.057 1.00 78.25 170 ARG A N 1
ATOM 1377 C CA . ARG A 1 170 ? 4.698 9.249 14.299 1.00 78.25 170 ARG A CA 1
ATOM 1378 C C . ARG A 1 170 ? 5.741 9.028 15.395 1.00 78.25 170 ARG A C 1
ATOM 1380 O O . ARG A 1 170 ? 6.891 9.433 15.212 1.00 78.25 170 ARG A O 1
ATOM 1387 N N . ASP A 1 171 ? 5.327 8.387 16.483 1.00 81.00 171 ASP A N 1
ATOM 1388 C CA . ASP A 1 171 ? 6.058 8.276 17.745 1.00 81.00 171 ASP A CA 1
ATOM 1389 C C . ASP A 1 171 ? 6.891 6.981 17.830 1.00 81.00 171 ASP A C 1
ATOM 1391 O O . ASP A 1 171 ? 7.675 6.816 18.767 1.00 81.00 171 ASP A O 1
ATOM 1395 N N . ALA A 1 172 ? 6.786 6.091 16.830 1.00 80.75 172 ALA A N 1
ATOM 1396 C CA . ALA A 1 172 ? 7.642 4.914 16.703 1.00 80.75 172 ALA A CA 1
ATOM 1397 C C . ALA A 1 172 ? 9.139 5.301 16.780 1.00 80.75 172 ALA A C 1
ATOM 1399 O O . ALA A 1 172 ? 9.596 6.172 16.023 1.00 80.75 172 ALA A O 1
ATOM 1400 N N . PRO A 1 173 ? 9.931 4.664 17.665 1.00 84.31 173 PRO A N 1
ATOM 1401 C CA . PRO A 1 173 ? 11.371 4.872 17.725 1.00 84.31 173 PRO A CA 1
ATOM 1402 C C . PRO A 1 173 ? 12.065 4.598 16.386 1.00 84.31 173 PRO A C 1
ATOM 1404 O O . PRO A 1 173 ? 11.711 3.695 15.632 1.00 84.31 173 PRO A O 1
ATOM 1407 N N . LEU A 1 174 ? 13.114 5.365 16.081 1.00 84.75 174 LEU A N 1
ATOM 1408 C CA . LEU A 1 174 ? 13.927 5.092 14.897 1.00 84.75 174 LEU A CA 1
ATOM 1409 C C . LEU A 1 174 ? 14.561 3.700 14.995 1.00 84.75 174 LEU A C 1
ATOM 1411 O O . LEU A 1 174 ? 15.251 3.396 15.966 1.00 84.75 174 LEU A O 1
ATOM 1415 N N . GLY A 1 175 ? 14.370 2.892 13.955 1.00 84.94 175 GLY A N 1
ATOM 1416 C CA . GLY A 1 175 ? 14.895 1.533 13.868 1.00 84.94 175 GLY A CA 1
ATOM 1417 C C . GLY A 1 175 ? 14.040 0.468 14.556 1.00 84.94 175 GLY A C 1
ATOM 1418 O O . GLY A 1 175 ? 14.444 -0.691 14.544 1.00 84.94 175 GLY A O 1
ATOM 1419 N N . SER A 1 176 ? 12.888 0.822 15.136 1.00 87.19 176 SER A N 1
ATOM 1420 C CA . SER A 1 176 ? 11.908 -0.157 15.617 1.00 87.19 176 SER A CA 1
ATOM 1421 C C . SER A 1 176 ? 10.821 -0.408 14.581 1.00 87.19 176 SER A C 1
ATOM 1423 O O . SER A 1 176 ? 10.620 0.395 13.665 1.00 87.19 176 SER A O 1
ATOM 1425 N N . ASP A 1 177 ? 10.080 -1.494 14.760 1.00 88.81 177 ASP A N 1
ATOM 1426 C CA . ASP A 1 177 ? 8.845 -1.711 14.018 1.00 88.81 177 ASP A CA 1
ATOM 1427 C C . ASP A 1 177 ? 7.819 -0.629 14.370 1.00 88.81 177 ASP A C 1
ATOM 1429 O O . ASP A 1 177 ? 7.761 -0.137 15.504 1.00 88.81 177 ASP A O 1
ATOM 1433 N N . ILE A 1 178 ? 7.028 -0.242 13.372 1.00 87.31 178 ILE A N 1
ATOM 1434 C CA . ILE A 1 178 ? 5.815 0.545 13.573 1.00 87.31 178 ILE A CA 1
ATOM 1435 C C . ILE A 1 178 ? 4.790 -0.391 14.224 1.00 87.31 178 ILE A C 1
ATOM 1437 O O . ILE A 1 178 ? 4.512 -1.451 13.658 1.00 87.31 178 ILE A O 1
ATOM 1441 N N . PRO A 1 179 ? 4.266 -0.059 15.415 1.00 89.81 179 PRO A N 1
ATOM 1442 C CA . PRO A 1 179 ? 3.397 -0.973 16.136 1.00 89.81 179 PRO A CA 1
ATOM 1443 C C . PRO A 1 179 ? 2.022 -1.047 15.472 1.00 89.81 179 PRO A C 1
ATOM 1445 O O . PRO A 1 179 ? 1.513 -0.058 14.953 1.00 89.81 179 PRO A O 1
ATOM 1448 N N . ALA A 1 180 ? 1.413 -2.229 15.521 1.00 90.94 180 ALA A N 1
ATOM 1449 C CA . ALA A 1 180 ? 0.042 -2.411 15.073 1.00 90.94 180 ALA A CA 1
ATOM 1450 C C . ALA A 1 180 ? -0.947 -1.640 15.967 1.00 90.94 180 ALA A C 1
ATOM 1452 O O . ALA A 1 180 ? -0.722 -1.470 17.167 1.00 90.94 180 ALA A O 1
ATOM 1453 N N . ILE A 1 181 ? -2.071 -1.234 15.385 1.00 91.19 181 ILE A N 1
ATOM 1454 C CA . ILE A 1 181 ? -3.139 -0.452 16.021 1.00 91.19 181 ILE A CA 1
ATOM 1455 C C . ILE A 1 181 ? -4.484 -1.193 16.054 1.00 91.19 181 ILE A C 1
ATOM 1457 O O . ILE A 1 181 ? -5.510 -0.583 16.350 1.00 91.19 181 ILE A O 1
ATOM 1461 N N . PHE A 1 182 ? -4.498 -2.504 15.782 1.00 91.81 182 PHE A N 1
ATOM 1462 C CA . PHE A 1 182 ? -5.717 -3.322 15.686 1.00 91.81 182 PHE A CA 1
ATOM 1463 C C . PHE A 1 182 ? -6.745 -3.065 16.794 1.00 91.81 182 PHE A C 1
ATOM 1465 O O . PHE A 1 182 ? -7.920 -2.900 16.483 1.00 91.81 182 PHE A O 1
ATOM 1472 N N . ASP A 1 183 ? -6.330 -3.025 18.061 1.00 91.81 183 ASP A N 1
ATOM 1473 C CA . ASP A 1 183 ? -7.267 -2.908 19.187 1.00 91.81 183 ASP A CA 1
ATOM 1474 C C . ASP A 1 183 ? -7.985 -1.555 19.186 1.00 91.81 183 ASP A C 1
ATOM 1476 O O . ASP A 1 183 ? -9.213 -1.499 19.205 1.00 91.81 183 ASP A O 1
ATOM 1480 N N . ARG A 1 184 ? -7.236 -0.462 19.015 1.00 93.06 184 ARG A N 1
ATOM 1481 C CA . ARG A 1 184 ? -7.802 0.887 18.889 1.00 93.06 184 ARG A CA 1
ATOM 1482 C C . ARG A 1 184 ? -8.735 1.006 17.680 1.00 93.06 184 ARG A C 1
ATOM 1484 O O . ARG A 1 184 ? -9.773 1.664 17.747 1.00 93.06 184 ARG A O 1
ATOM 1491 N N . VAL A 1 185 ? -8.364 0.388 16.559 1.00 94.25 185 VAL A N 1
ATOM 1492 C CA . VAL A 1 185 ? -9.169 0.428 15.328 1.00 94.25 185 VAL A CA 1
ATOM 1493 C C . VAL A 1 185 ? -10.442 -0.410 15.488 1.00 94.25 185 VAL A C 1
ATOM 1495 O O . VAL A 1 185 ? -11.496 0.021 15.027 1.00 94.25 185 VAL A O 1
ATOM 1498 N N . ARG A 1 186 ? -10.400 -1.541 16.209 1.00 94.88 186 ARG A N 1
ATOM 1499 C CA . ARG A 1 186 ? -11.605 -2.303 16.591 1.00 94.88 186 ARG A CA 1
ATOM 1500 C C . ARG A 1 186 ? -12.544 -1.466 17.448 1.00 94.88 186 ARG A C 1
ATOM 1502 O O . ARG A 1 186 ? -13.714 -1.350 17.103 1.00 94.88 186 ARG A O 1
ATOM 1509 N N . GLU A 1 187 ? -12.032 -0.811 18.488 1.00 94.62 187 GLU A N 1
ATOM 1510 C CA . GLU A 1 187 ? -12.834 0.080 19.338 1.00 94.62 187 GLU A CA 1
ATOM 1511 C C . GLU A 1 187 ? -13.502 1.201 18.527 1.00 94.62 187 GLU A C 1
ATOM 1513 O O . GLU A 1 187 ? -14.670 1.536 18.740 1.00 94.62 187 GLU A O 1
ATOM 1518 N N . ARG A 1 188 ? -12.782 1.794 17.565 1.00 95.75 188 ARG A N 1
ATOM 1519 C CA . ARG A 1 188 ? -13.356 2.789 16.648 1.00 95.75 188 ARG A CA 1
ATOM 1520 C C . ARG A 1 188 ? -14.430 2.177 15.747 1.00 95.75 188 ARG A C 1
ATOM 1522 O O . ARG A 1 188 ? -15.506 2.760 15.635 1.00 95.75 188 ARG A O 1
ATOM 1529 N N . ALA A 1 189 ? -14.179 1.012 15.158 1.00 95.75 189 ALA A N 1
ATOM 1530 C CA . ALA A 1 189 ? -15.127 0.345 14.273 1.00 95.75 189 ALA A CA 1
ATOM 1531 C C . ALA A 1 189 ? -16.426 -0.048 14.995 1.00 95.75 189 ALA A C 1
ATOM 1533 O O . ALA A 1 189 ? -17.507 0.156 14.445 1.00 95.75 189 ALA A O 1
ATOM 1534 N N . THR A 1 190 ? -16.348 -0.520 16.241 1.00 95.75 190 THR A N 1
ATOM 1535 C CA . THR A 1 190 ? -17.519 -0.785 17.091 1.00 95.75 190 THR A CA 1
ATOM 1536 C C . THR A 1 190 ? -18.312 0.491 17.371 1.00 95.75 190 THR A C 1
ATOM 1538 O O . THR A 1 190 ? -19.528 0.509 17.190 1.00 95.75 190 THR A O 1
ATOM 1541 N N . ARG A 1 191 ? -17.648 1.604 17.726 1.00 95.50 191 ARG A N 1
ATOM 1542 C CA . ARG A 1 191 ? -18.328 2.901 17.933 1.00 95.50 191 ARG A CA 1
ATOM 1543 C C . ARG A 1 191 ? -19.056 3.395 16.684 1.00 95.50 191 ARG A C 1
ATOM 1545 O O . ARG A 1 191 ? -20.126 3.983 16.797 1.00 95.50 191 ARG A O 1
ATOM 1552 N N . LEU A 1 192 ? -18.495 3.134 15.504 1.00 94.25 192 LEU A N 1
ATOM 1553 C CA . LEU A 1 192 ? -19.110 3.445 14.211 1.00 94.25 192 LEU A CA 1
ATOM 1554 C C . LEU A 1 192 ? -20.135 2.399 13.756 1.00 94.25 192 LEU A C 1
ATOM 1556 O O . LEU A 1 192 ? -20.660 2.497 12.651 1.00 94.25 192 LEU A O 1
ATOM 1560 N N . SER A 1 193 ? -20.434 1.402 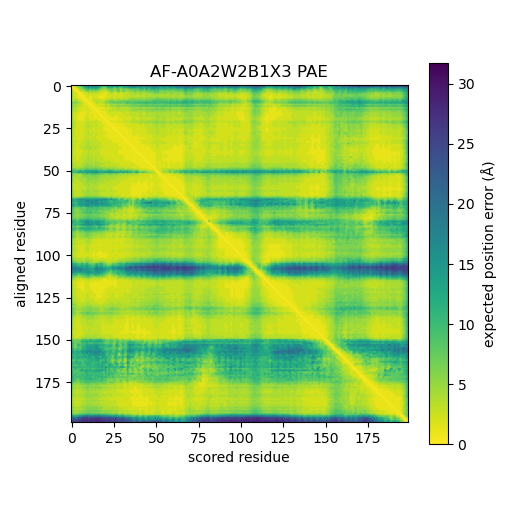14.595 1.00 93.56 193 SER A N 1
ATOM 1561 C CA . SER A 1 193 ? -21.320 0.279 14.280 1.00 93.56 193 SER A CA 1
ATOM 1562 C C . SER A 1 193 ? -20.884 -0.515 13.045 1.00 93.56 193 SER A C 1
ATOM 1564 O O . SER A 1 193 ? -21.722 -1.159 12.424 1.00 93.56 193 SER A O 1
ATOM 1566 N N . LEU A 1 194 ? -19.600 -0.482 12.671 1.00 92.25 194 LEU A N 1
ATOM 1567 C CA . LEU A 1 194 ? -19.015 -1.210 11.535 1.00 92.25 194 LEU A CA 1
ATOM 1568 C C . LEU A 1 194 ? -18.592 -2.639 11.906 1.00 92.25 194 LEU A C 1
ATOM 1570 O O . LEU A 1 194 ? -18.470 -3.480 11.018 1.00 92.25 194 LEU A O 1
ATOM 1574 N N . LEU A 1 195 ? -18.425 -2.920 13.199 1.00 89.94 195 LEU A N 1
ATOM 1575 C CA . LEU A 1 195 ? -18.271 -4.257 13.773 1.00 89.94 195 LEU A CA 1
ATOM 1576 C C . LEU A 1 195 ? -19.334 -4.480 14.846 1.00 89.94 195 LEU A C 1
ATOM 1578 O O . LEU A 1 195 ? -19.766 -3.528 15.498 1.00 89.94 195 LEU A O 1
ATOM 1582 N N . GLU A 1 196 ? -19.738 -5.733 15.026 1.00 77.94 196 GLU A N 1
ATOM 1583 C CA . GLU A 1 196 ? -20.517 -6.138 16.197 1.00 77.94 196 GLU A CA 1
ATOM 1584 C C . GLU A 1 196 ? -19.586 -6.208 17.419 1.00 77.94 196 GLU A C 1
ATOM 1586 O O . GLU A 1 196 ? -18.395 -6.496 17.280 1.00 77.94 196 GLU A O 1
ATOM 1591 N N . GLU A 1 197 ? -20.104 -5.904 18.612 1.00 64.06 197 GLU A N 1
ATOM 1592 C CA . GLU A 1 197 ? -19.386 -6.209 19.853 1.00 64.06 197 GLU A CA 1
ATOM 1593 C C . GLU A 1 197 ? -19.272 -7.732 19.971 1.00 64.06 197 GLU A C 1
ATOM 1595 O O . GLU A 1 197 ? -20.282 -8.431 19.862 1.00 64.06 197 GLU A O 1
ATOM 1600 N N . ASP A 1 198 ? -18.055 -8.246 20.171 1.00 57.06 198 ASP A N 1
ATOM 1601 C CA . ASP A 1 198 ? -17.864 -9.648 20.546 1.00 57.06 198 ASP A CA 1
ATOM 1602 C C . ASP A 1 198 ? -18.624 -9.876 21.869 1.00 57.06 198 ASP A C 1
ATOM 1604 O O . ASP A 1 198 ? -18.226 -9.358 22.915 1.00 57.06 198 ASP A O 1
ATOM 1608 N N . ALA A 1 199 ? -19.763 -10.571 21.789 1.00 35.94 199 ALA A N 1
ATOM 1609 C CA . ALA A 1 199 ? -20.653 -10.865 22.915 1.00 35.94 199 ALA A CA 1
ATOM 1610 C C . ALA A 1 199 ? -20.058 -11.872 23.913 1.00 35.94 199 ALA A C 1
ATOM 1612 O O . ALA A 1 199 ? -19.377 -12.829 23.471 1.00 35.94 199 ALA A O 1
#

Solvent-accessible surface area (backbone atoms only — not comparable to full-atom values): 11130 Å² total; per-residue (Å²): 142,50,52,94,28,38,70,56,61,96,82,58,88,54,85,59,50,51,27,36,36,68,33,59,68,33,49,48,54,53,49,48,46,58,24,33,37,39,61,41,34,46,52,47,52,48,40,33,74,79,64,66,47,58,64,73,61,47,28,55,52,37,46,56,31,74,33,8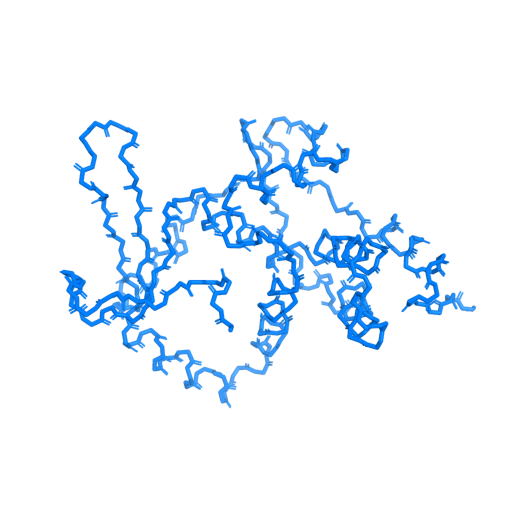4,71,27,67,83,55,52,55,78,40,32,23,44,100,91,41,70,46,72,82,57,60,69,63,48,47,56,40,39,75,71,54,22,34,50,72,43,74,43,94,54,82,66,100,79,38,44,38,33,40,28,39,19,51,61,28,54,53,51,49,57,56,41,62,78,73,39,75,73,49,58,61,55,52,53,36,58,54,54,50,58,66,45,82,54,52,75,38,50,70,55,50,50,51,59,50,55,72,37,62,56,57,56,70,36,52,81,77,33,60,36,64,86,50,51,68,64,41,48,57,50,32,38,75,70,65,46,40,78,77,90,126

Secondary structure (DSSP, 8-state):
--TT-EEPPTT-SSTTEEEEEESHHHHHHHHHHHH-HHHHHHHHHHHHHHH---HHHHHHHHHHHHSGGGGGG----EEETTEEE--THHHHHHHHHTTSEEEEE-S--STT--EEEEEEHHHHHHHHHHHHH-TTHHHHHHHHHHHTTSTTTT-HHHHHHHHHHSHHHHHPPTTSBPPP-HHHHHHHHHHTTSS----

pLDDT: mean 85.88, std 11.2, range [35.94, 98.0]